Protein AF-A0A924FBV8-F1 (afdb_monomer_lite)

Sequence (293 aa):
SISVTDFFHNLIIILALAVLGVVLWQEVGGWETIRQRTPPGFFRFLPPATTRDWVAYLAAWFTIGLGSIPQQDIFQRVMAAKSEDTSVRASYLASGLYLTVAMLPLFIALSATILHPNLPGDRQLIIPTMVMQHGNLPLQILFFGAVSSAILSVSSGAILAPATVFGENIVKYFRPNIPDAVLLRTIRQAIVVITVICVGISVSRDTNIFDLVGESSAFSLVSLFVPLTAGIYWKRANLTGCLLSMGVGLVVWLFCLWAETDYSPMMWGLLASTVAMVAGSLLSQRPAVAGGN

Structure (mmCIF, N/CA/C/O backbone):
data_AF-A0A924FBV8-F1
#
_entry.id   AF-A0A924FBV8-F1
#
loop_
_atom_site.group_PDB
_atom_site.id
_atom_site.type_symbol
_atom_site.label_atom_id
_atom_site.label_alt_id
_atom_site.label_comp_id
_atom_site.label_asym_id
_atom_site.label_entity_id
_atom_site.label_seq_id
_atom_site.pdbx_PDB_ins_code
_atom_site.Cartn_x
_atom_site.Cartn_y
_atom_site.Cartn_z
_atom_site.occupancy
_atom_site.B_iso_or_equiv
_atom_site.auth_seq_id
_atom_site.auth_comp_id
_atom_site.auth_asym_id
_atom_site.auth_atom_id
_atom_site.pdbx_PDB_model_num
ATOM 1 N N . SER A 1 1 ? 15.945 3.377 17.947 1.00 62.09 1 SER A N 1
ATOM 2 C CA . SER A 1 1 ? 14.552 3.692 17.574 1.00 62.09 1 SER A CA 1
ATOM 3 C C . SER A 1 1 ? 14.333 3.206 16.154 1.00 62.09 1 SER A C 1
ATOM 5 O O . SER A 1 1 ? 15.116 3.608 15.301 1.00 62.09 1 SER A O 1
ATOM 7 N N . ILE A 1 2 ? 13.337 2.343 15.924 1.00 69.69 2 ILE A N 1
ATOM 8 C CA . ILE A 1 2 ? 13.040 1.745 14.605 1.00 69.69 2 ILE A CA 1
ATOM 9 C C . ILE A 1 2 ? 12.779 2.848 13.565 1.00 69.69 2 ILE A C 1
ATOM 11 O O . ILE A 1 2 ? 13.386 2.861 12.503 1.00 69.69 2 ILE A O 1
ATOM 15 N N . SER A 1 3 ? 12.012 3.878 13.923 1.00 75.12 3 SER A N 1
ATOM 16 C CA . SER A 1 3 ? 11.696 4.986 13.010 1.00 75.12 3 SER A CA 1
ATOM 17 C C . SER A 1 3 ? 12.919 5.802 12.568 1.00 75.12 3 SER A C 1
ATOM 19 O O . SER A 1 3 ? 12.939 6.336 11.464 1.00 75.12 3 SER A O 1
ATOM 21 N N . VAL A 1 4 ? 13.951 5.909 13.414 1.00 81.19 4 VAL A N 1
ATOM 22 C CA . VAL A 1 4 ? 15.189 6.628 13.059 1.00 81.19 4 VAL A CA 1
ATOM 23 C C . VAL A 1 4 ? 16.017 5.801 12.082 1.00 81.19 4 VAL A C 1
ATOM 25 O O . VAL A 1 4 ? 16.511 6.339 11.096 1.00 81.19 4 VAL A O 1
ATOM 28 N N . THR A 1 5 ? 16.149 4.495 12.326 1.00 80.75 5 THR A N 1
ATOM 29 C CA . THR A 1 5 ? 16.836 3.602 11.387 1.00 80.75 5 THR A CA 1
ATOM 30 C C . THR A 1 5 ? 16.122 3.571 10.038 1.00 80.75 5 THR A C 1
ATOM 32 O O . THR A 1 5 ? 16.782 3.664 9.008 1.00 80.75 5 THR A O 1
ATOM 35 N N . ASP A 1 6 ? 14.788 3.570 10.029 1.00 80.88 6 ASP A N 1
ATOM 36 C CA . ASP A 1 6 ? 13.983 3.604 8.800 1.00 80.88 6 ASP A CA 1
ATOM 37 C C . ASP A 1 6 ? 14.224 4.860 7.985 1.00 80.88 6 ASP A C 1
ATOM 39 O O . ASP A 1 6 ? 14.351 4.795 6.765 1.00 80.88 6 ASP A O 1
ATOM 43 N N . PHE A 1 7 ? 14.312 6.006 8.660 1.00 85.81 7 PHE A N 1
ATOM 44 C CA . PHE A 1 7 ? 14.595 7.275 8.010 1.00 85.81 7 PHE A CA 1
ATOM 45 C C . PHE A 1 7 ? 15.931 7.231 7.256 1.00 85.81 7 PHE A C 1
ATOM 47 O O . PHE A 1 7 ? 15.981 7.580 6.075 1.00 85.81 7 PHE A O 1
ATOM 54 N N . PHE A 1 8 ? 16.995 6.742 7.901 1.00 87.25 8 PHE A N 1
ATOM 55 C CA . PHE A 1 8 ? 18.304 6.620 7.257 1.00 87.25 8 PHE A CA 1
ATOM 56 C C . PHE A 1 8 ? 18.304 5.592 6.120 1.00 87.25 8 PHE A C 1
ATOM 58 O O . PHE A 1 8 ? 18.840 5.884 5.053 1.00 87.25 8 PHE A O 1
ATOM 65 N N . HIS A 1 9 ? 17.678 4.424 6.297 1.00 86.75 9 HIS A N 1
ATOM 66 C CA . HIS A 1 9 ? 17.605 3.418 5.231 1.00 86.75 9 HIS A CA 1
ATOM 67 C C . HIS A 1 9 ? 16.833 3.930 4.015 1.00 86.75 9 HIS A C 1
ATOM 69 O O . HIS A 1 9 ? 17.305 3.778 2.892 1.00 86.75 9 HIS A O 1
ATOM 75 N N . ASN A 1 10 ? 15.697 4.598 4.226 1.00 87.12 10 ASN A N 1
ATOM 76 C CA . ASN A 1 10 ? 14.933 5.194 3.134 1.00 87.12 10 ASN A CA 1
ATOM 77 C C . ASN A 1 10 ? 15.750 6.258 2.398 1.00 87.12 10 ASN A C 1
ATOM 79 O O . ASN A 1 10 ? 15.773 6.252 1.172 1.00 87.12 10 ASN A O 1
ATOM 83 N N . LEU A 1 11 ? 16.484 7.121 3.110 1.00 90.56 11 LEU A N 1
ATOM 84 C CA . LEU A 1 11 ? 17.359 8.110 2.474 1.00 90.56 11 LEU A CA 1
ATOM 85 C C . LEU A 1 11 ? 18.437 7.446 1.603 1.00 90.56 11 LEU A C 1
ATOM 87 O O . LEU A 1 11 ? 18.691 7.889 0.483 1.00 90.56 11 LEU A O 1
ATOM 91 N N . ILE A 1 12 ? 19.040 6.364 2.099 1.00 89.94 12 ILE A N 1
ATOM 92 C CA . ILE A 1 12 ? 20.046 5.590 1.367 1.00 89.94 12 ILE A CA 1
ATOM 93 C C . ILE A 1 12 ? 19.444 4.949 0.110 1.00 89.94 12 ILE A C 1
ATOM 95 O O . ILE A 1 12 ? 20.048 5.034 -0.958 1.00 89.94 12 ILE A O 1
ATOM 99 N N . ILE A 1 13 ? 18.255 4.345 0.208 1.00 90.38 13 ILE A N 1
ATOM 100 C CA . ILE A 1 13 ? 17.555 3.752 -0.942 1.00 90.38 13 ILE A CA 1
ATOM 101 C C . ILE A 1 13 ? 17.258 4.826 -1.989 1.00 90.38 13 ILE A C 1
ATOM 103 O O . ILE A 1 13 ? 17.521 4.615 -3.170 1.00 90.38 13 ILE A O 1
ATOM 107 N N . ILE A 1 14 ? 16.761 5.991 -1.565 1.00 92.19 14 ILE A N 1
ATOM 108 C CA . ILE A 1 14 ? 16.468 7.115 -2.461 1.00 92.19 14 ILE A CA 1
ATOM 109 C C . ILE A 1 14 ? 17.732 7.561 -3.194 1.00 92.19 14 ILE A C 1
ATOM 111 O O . ILE A 1 14 ? 17.704 7.718 -4.412 1.00 92.19 14 ILE A O 1
ATOM 115 N N . LEU A 1 15 ? 18.846 7.722 -2.474 1.00 92.00 15 LEU A N 1
ATOM 116 C CA . LEU A 1 15 ? 20.128 8.090 -3.069 1.00 92.00 15 LEU A CA 1
ATOM 117 C C . LEU A 1 15 ? 20.595 7.032 -4.078 1.00 92.00 15 LEU A C 1
ATOM 119 O O . LEU A 1 15 ? 20.985 7.378 -5.190 1.00 92.00 15 LEU A O 1
ATOM 123 N N . ALA A 1 16 ? 20.528 5.751 -3.714 1.00 90.81 16 ALA A N 1
ATOM 124 C CA . ALA A 1 16 ? 20.947 4.654 -4.580 1.00 90.81 16 ALA A CA 1
ATOM 125 C C . ALA A 1 16 ? 20.108 4.587 -5.868 1.00 90.81 16 ALA A C 1
ATOM 127 O O . ALA A 1 16 ? 20.662 4.461 -6.960 1.00 90.81 16 ALA A O 1
ATOM 128 N N . LEU A 1 17 ? 18.785 4.740 -5.754 1.00 92.81 17 LEU A N 1
ATOM 129 C CA . LEU A 1 17 ? 17.876 4.804 -6.899 1.00 92.81 17 LEU A CA 1
ATOM 130 C C . LEU A 1 17 ? 18.114 6.053 -7.752 1.00 92.81 17 LEU A C 1
ATOM 132 O O . LEU A 1 17 ? 18.054 5.968 -8.974 1.00 92.81 17 LEU A O 1
ATOM 136 N N . ALA A 1 18 ? 18.412 7.202 -7.143 1.00 93.75 18 ALA A N 1
ATOM 137 C CA . ALA A 1 18 ? 18.727 8.422 -7.880 1.00 93.75 18 ALA A CA 1
ATOM 138 C C . ALA A 1 18 ? 20.026 8.270 -8.685 1.00 93.75 18 ALA A C 1
ATOM 140 O O . ALA A 1 18 ? 20.050 8.597 -9.870 1.00 93.75 18 ALA A O 1
ATOM 141 N N . VAL A 1 19 ? 21.080 7.717 -8.075 1.00 92.44 19 VAL A N 1
ATOM 142 C CA . VAL A 1 19 ? 22.349 7.424 -8.760 1.00 92.44 19 VAL A CA 1
ATOM 143 C C . VAL A 1 19 ? 22.123 6.451 -9.916 1.00 92.44 19 VAL A C 1
ATOM 145 O O . VAL A 1 19 ? 22.551 6.733 -11.033 1.00 92.44 19 VAL A O 1
ATOM 148 N N . LEU A 1 20 ? 21.400 5.350 -9.684 1.00 92.06 20 LEU A N 1
ATOM 149 C CA . LEU A 1 20 ? 21.075 4.394 -10.743 1.00 92.06 20 LEU A CA 1
ATOM 150 C C . LEU A 1 20 ? 20.245 5.037 -11.861 1.00 92.06 20 LEU A C 1
ATOM 152 O O . LEU A 1 20 ? 20.517 4.808 -13.034 1.00 92.06 20 LEU A O 1
ATOM 156 N N . GLY A 1 21 ? 19.263 5.871 -11.513 1.00 93.06 21 GLY A N 1
ATOM 157 C CA . GLY A 1 21 ? 18.466 6.618 -12.481 1.00 93.06 21 GLY A CA 1
ATOM 158 C C . GLY A 1 21 ? 19.331 7.515 -13.368 1.00 93.06 21 GLY A C 1
ATOM 159 O O . GLY A 1 21 ? 19.153 7.527 -14.582 1.00 93.06 21 GLY A O 1
ATOM 160 N N . VAL A 1 22 ? 20.322 8.209 -12.801 1.00 92.69 22 VAL A N 1
ATOM 161 C CA . VAL A 1 22 ? 21.264 9.025 -13.586 1.00 92.69 22 VAL A CA 1
ATOM 162 C C . VAL A 1 22 ? 22.113 8.162 -14.524 1.00 92.69 22 VAL A C 1
ATOM 164 O O . VAL A 1 22 ? 22.288 8.538 -15.682 1.00 92.69 22 VAL A O 1
ATOM 167 N N . VAL A 1 23 ? 22.602 7.007 -14.063 1.00 91.38 23 VAL A N 1
ATOM 168 C CA . VAL A 1 23 ? 23.376 6.068 -14.898 1.00 91.38 23 VAL A CA 1
ATOM 169 C C . VAL A 1 23 ? 22.535 5.573 -16.076 1.00 91.38 23 VAL A C 1
ATOM 171 O O . VAL A 1 23 ? 22.934 5.725 -17.229 1.00 91.38 23 VAL A O 1
ATOM 174 N N . LEU A 1 24 ? 21.328 5.067 -15.812 1.00 91.38 24 LEU A N 1
ATOM 175 C CA . LEU A 1 24 ? 20.448 4.550 -16.862 1.00 91.38 24 LEU A CA 1
ATOM 176 C C . LEU A 1 24 ? 19.977 5.646 -17.825 1.00 91.38 24 LEU A C 1
ATOM 178 O O . LEU A 1 24 ? 19.857 5.398 -19.022 1.00 91.38 24 LEU A O 1
ATOM 182 N N . TRP A 1 25 ? 19.758 6.871 -17.343 1.00 92.25 25 TRP A N 1
ATOM 183 C CA . TRP A 1 25 ? 19.439 8.011 -18.205 1.00 92.25 25 TRP A CA 1
ATOM 184 C C . TRP A 1 25 ? 20.534 8.278 -19.246 1.00 92.25 25 TRP A C 1
ATOM 186 O O . TRP A 1 25 ? 20.227 8.546 -20.412 1.00 92.25 25 TRP A O 1
ATOM 196 N N . GLN A 1 26 ? 21.802 8.193 -18.833 1.00 90.88 26 GLN A N 1
ATOM 197 C CA . GLN A 1 26 ? 22.944 8.371 -19.730 1.00 90.88 26 GLN A CA 1
ATOM 198 C C . GLN A 1 26 ? 23.039 7.231 -20.749 1.00 90.88 26 GLN A C 1
ATOM 200 O O . GLN A 1 26 ? 23.268 7.497 -21.926 1.00 90.88 26 GLN A O 1
ATOM 205 N N . GLU A 1 27 ? 22.798 5.988 -20.332 1.00 89.31 27 GLU A N 1
ATOM 206 C CA . GLU A 1 27 ? 22.853 4.824 -21.225 1.00 89.31 27 GLU A CA 1
ATOM 207 C C . GLU A 1 27 ? 21.717 4.774 -22.252 1.00 89.31 27 GLU A C 1
ATOM 209 O O . GLU A 1 27 ? 21.941 4.412 -23.406 1.00 89.31 27 GLU A O 1
ATOM 214 N N . VAL A 1 28 ? 20.501 5.176 -21.870 1.00 91.19 28 VAL A N 1
ATOM 215 C CA . VAL A 1 28 ? 19.368 5.275 -22.806 1.00 91.19 28 VAL A CA 1
ATOM 216 C C . VAL A 1 28 ? 19.608 6.367 -23.860 1.00 91.19 28 VAL A C 1
ATOM 218 O O . VAL A 1 28 ? 19.039 6.318 -24.952 1.00 91.19 28 VAL A O 1
ATOM 221 N N . GLY A 1 29 ? 20.461 7.352 -23.568 1.00 88.69 29 GLY A N 1
ATOM 222 C CA . GLY A 1 29 ? 20.734 8.476 -24.465 1.00 88.69 29 GLY A CA 1
ATOM 223 C C . GLY A 1 29 ? 19.699 9.603 -24.369 1.00 88.69 29 GLY A C 1
ATOM 224 O O . GLY A 1 29 ? 19.536 10.374 -25.312 1.00 88.69 29 GLY A O 1
ATOM 225 N N . GLY A 1 30 ? 19.005 9.715 -23.230 1.00 89.00 30 GLY A N 1
ATOM 226 C CA . GLY A 1 30 ? 18.090 10.817 -22.922 1.00 89.00 30 GLY A CA 1
ATOM 227 C C . GLY A 1 30 ? 16.661 10.686 -23.469 1.00 89.00 30 GLY A C 1
ATOM 228 O O . GLY A 1 30 ? 16.221 9.635 -23.935 1.00 89.00 30 GLY A O 1
ATOM 229 N N . TRP A 1 31 ? 15.906 11.788 -23.370 1.00 88.75 31 TRP A N 1
ATOM 230 C CA . TRP A 1 31 ? 14.452 11.813 -23.600 1.00 88.75 31 TRP A CA 1
ATOM 231 C C . TRP A 1 31 ? 14.026 11.416 -25.014 1.00 88.75 31 TRP A C 1
ATOM 233 O O . TRP A 1 31 ? 13.003 10.757 -25.184 1.00 88.75 31 TRP A O 1
ATOM 243 N N . GLU A 1 32 ? 14.791 11.814 -26.029 1.00 88.88 32 GLU A N 1
ATOM 244 C CA . GLU A 1 32 ? 14.394 11.590 -27.420 1.00 88.88 32 GLU A CA 1
ATOM 245 C C . GLU A 1 32 ? 14.362 10.093 -27.752 1.00 88.88 32 GLU A C 1
ATOM 247 O O . GLU A 1 32 ? 13.380 9.600 -28.308 1.00 88.88 32 GLU A O 1
ATOM 252 N N . THR A 1 33 ? 15.364 9.337 -27.295 1.00 88.94 33 THR A N 1
ATOM 253 C CA . THR A 1 33 ? 15.377 7.875 -27.425 1.00 88.94 33 THR A CA 1
ATOM 254 C C . THR A 1 33 ? 14.207 7.237 -26.684 1.00 88.94 33 THR A C 1
ATOM 256 O O . THR A 1 33 ? 13.561 6.339 -27.226 1.00 88.94 33 THR A O 1
ATOM 259 N N . ILE A 1 34 ? 13.893 7.715 -25.472 1.00 90.00 34 ILE A N 1
ATOM 260 C CA . ILE A 1 34 ? 12.743 7.223 -24.698 1.00 90.00 34 ILE A CA 1
ATOM 261 C C . ILE A 1 34 ? 11.460 7.426 -25.497 1.00 90.00 34 ILE A C 1
ATOM 263 O O . ILE A 1 34 ? 10.695 6.482 -25.682 1.00 90.00 34 ILE A O 1
ATOM 267 N N . ARG A 1 35 ? 11.236 8.632 -26.019 1.00 89.00 35 ARG A N 1
ATOM 268 C CA . ARG A 1 35 ? 10.032 8.959 -26.783 1.00 89.00 35 ARG A CA 1
ATOM 269 C C . ARG A 1 35 ? 9.886 8.094 -28.035 1.00 89.00 35 ARG A C 1
ATOM 271 O O . ARG A 1 35 ? 8.774 7.672 -28.333 1.00 89.00 35 ARG A O 1
ATOM 278 N N . GLN A 1 36 ? 10.979 7.828 -28.749 1.00 88.75 36 GLN A N 1
ATOM 279 C CA . GLN A 1 36 ? 10.963 7.040 -29.986 1.00 88.75 36 GLN A CA 1
ATOM 280 C C . GLN A 1 36 ? 10.797 5.535 -29.744 1.00 88.75 36 GLN A C 1
ATOM 282 O O . GLN A 1 36 ? 10.158 4.853 -30.542 1.00 88.75 36 GLN A O 1
ATOM 287 N N . ARG A 1 37 ? 11.370 5.005 -28.656 1.00 88.31 37 ARG A N 1
ATOM 288 C CA . ARG A 1 37 ? 11.324 3.567 -28.331 1.00 88.31 37 ARG A CA 1
ATOM 289 C C . ARG A 1 37 ? 10.104 3.148 -27.521 1.00 88.31 37 ARG A C 1
ATOM 291 O O . ARG A 1 37 ? 9.897 1.960 -27.290 1.00 88.31 37 ARG A O 1
ATOM 298 N N . THR A 1 38 ? 9.295 4.108 -27.103 1.00 89.56 38 THR A N 1
ATOM 299 C CA . THR A 1 38 ? 8.084 3.864 -26.333 1.00 89.56 38 THR A CA 1
ATOM 300 C C . THR A 1 38 ? 6.863 3.853 -27.266 1.00 89.56 38 THR A C 1
ATOM 302 O O . THR A 1 38 ? 6.763 4.717 -28.139 1.00 89.56 38 THR A O 1
ATOM 305 N N . PRO A 1 39 ? 5.910 2.910 -27.114 1.00 87.06 39 PRO A N 1
ATOM 306 C CA . PRO A 1 39 ? 4.751 2.829 -27.997 1.00 87.06 39 PRO A CA 1
ATOM 307 C C . PRO A 1 39 ? 3.861 4.085 -27.929 1.00 87.06 39 PRO A C 1
ATOM 309 O O . PRO A 1 39 ? 3.795 4.763 -26.894 1.00 87.06 39 PRO A O 1
ATOM 312 N N . PRO A 1 40 ? 3.126 4.396 -29.015 1.00 85.75 40 PRO A N 1
ATOM 313 C CA . PRO A 1 40 ? 2.222 5.538 -29.044 1.00 85.75 40 PRO A CA 1
ATOM 314 C C . PRO A 1 40 ? 1.173 5.436 -27.931 1.00 85.75 40 PRO A C 1
ATOM 316 O O . PRO A 1 40 ? 0.569 4.390 -27.707 1.00 85.75 40 PRO A O 1
ATOM 319 N N . GLY A 1 41 ? 0.959 6.546 -27.221 1.00 84.50 41 GLY A N 1
ATOM 320 C CA . GLY A 1 41 ? 0.006 6.616 -26.112 1.00 84.50 41 GLY A CA 1
ATOM 321 C C . GLY A 1 41 ? 0.506 6.054 -24.778 1.00 84.50 41 GLY A C 1
ATOM 322 O O . GLY A 1 41 ? -0.272 6.030 -23.833 1.00 84.50 41 GLY A O 1
ATOM 323 N N . PHE A 1 42 ? 1.774 5.648 -24.648 1.00 87.94 42 PHE A N 1
ATOM 324 C CA . PHE A 1 42 ? 2.324 5.155 -23.376 1.00 87.94 42 PHE A CA 1
ATOM 325 C C . PHE A 1 42 ? 2.241 6.174 -22.233 1.00 87.94 42 PHE A C 1
ATOM 327 O O . PHE A 1 42 ? 1.824 5.834 -21.133 1.00 87.94 42 PHE A O 1
ATOM 334 N N . PHE A 1 43 ? 2.569 7.440 -22.506 1.00 88.12 43 PHE A N 1
ATOM 335 C CA . PHE A 1 43 ? 2.514 8.525 -21.517 1.00 88.12 43 PHE A CA 1
ATOM 336 C C . PHE A 1 43 ? 1.097 9.077 -21.292 1.00 88.12 43 PHE A C 1
ATOM 338 O O . PHE A 1 43 ? 0.936 10.180 -20.769 1.00 88.12 43 PHE A O 1
ATOM 345 N N . ARG A 1 44 ? 0.049 8.350 -21.703 1.00 89.31 44 ARG A N 1
ATOM 346 C CA . ARG A 1 44 ? -1.327 8.748 -21.395 1.00 89.31 44 ARG A CA 1
ATOM 347 C C . ARG A 1 44 ? -1.543 8.647 -19.887 1.00 89.31 44 ARG A C 1
ATOM 349 O O . ARG A 1 44 ? -1.417 7.579 -19.297 1.00 89.31 44 ARG A O 1
ATOM 356 N N . PHE A 1 45 ? -1.875 9.771 -19.269 1.00 87.69 45 PHE A N 1
ATOM 357 C CA . PHE A 1 45 ? -2.254 9.788 -17.860 1.00 87.69 45 PHE A CA 1
ATOM 358 C C . PHE A 1 45 ? -3.695 9.304 -17.662 1.00 87.69 45 PHE A C 1
ATOM 360 O O . PHE A 1 45 ? -4.002 8.611 -16.698 1.00 87.69 45 PHE A O 1
ATOM 367 N N . LEU A 1 46 ? -4.578 9.661 -18.597 1.00 91.50 46 LEU A N 1
ATOM 368 C CA . LEU A 1 46 ? -5.992 9.317 -18.540 1.00 91.50 46 LEU A CA 1
ATOM 369 C C . LEU A 1 46 ? -6.291 8.048 -19.348 1.00 91.50 46 LEU A C 1
ATOM 371 O O . LEU A 1 46 ? -5.667 7.822 -20.395 1.00 91.50 46 LEU A O 1
ATOM 375 N N . PRO A 1 47 ? -7.256 7.231 -18.889 1.00 90.94 47 PRO A N 1
ATOM 376 C CA . PRO A 1 47 ? -7.710 6.074 -19.640 1.00 90.94 47 PRO A CA 1
ATOM 377 C C . PRO A 1 47 ? -8.439 6.494 -20.931 1.00 90.94 47 PRO A C 1
ATOM 379 O O . PRO A 1 47 ? -8.871 7.645 -21.064 1.00 90.94 47 PRO A O 1
ATOM 382 N N . PRO A 1 48 ? -8.620 5.564 -21.887 1.00 89.38 48 PRO A N 1
ATOM 383 C CA . PRO A 1 48 ? -9.529 5.764 -23.011 1.00 89.38 48 PRO A CA 1
ATOM 384 C C . PRO A 1 48 ? -10.937 6.166 -22.549 1.00 89.38 48 PRO A C 1
ATOM 386 O O . PRO A 1 48 ? -11.357 5.852 -21.435 1.00 89.38 48 PRO A O 1
ATOM 389 N N . ALA A 1 49 ? -11.691 6.841 -23.420 1.00 87.94 49 ALA A N 1
ATOM 390 C CA . ALA A 1 49 ? -13.039 7.339 -23.135 1.00 87.94 49 ALA A CA 1
ATOM 391 C C . ALA A 1 49 ? -14.117 6.230 -23.123 1.00 87.94 49 ALA A C 1
ATOM 393 O O . ALA A 1 49 ? -15.203 6.398 -23.671 1.00 87.94 49 ALA A O 1
ATOM 394 N N . THR A 1 50 ? -13.819 5.094 -22.494 1.00 91.69 50 THR A N 1
ATOM 395 C CA . THR A 1 50 ? -14.753 3.990 -22.269 1.00 91.69 50 THR A CA 1
ATOM 396 C C . THR A 1 50 ? -15.195 4.000 -20.812 1.00 91.69 50 THR A C 1
ATOM 398 O O . THR A 1 50 ? -14.369 4.146 -19.910 1.00 91.69 50 THR A O 1
ATOM 401 N N . THR A 1 51 ? -16.481 3.759 -20.545 1.00 89.62 51 THR A N 1
ATOM 402 C CA . THR A 1 51 ? -16.997 3.656 -19.168 1.00 89.62 51 THR A CA 1
ATOM 403 C C . THR A 1 51 ? -16.231 2.619 -18.348 1.00 89.62 51 THR A C 1
ATOM 405 O O . THR A 1 51 ? -15.892 2.876 -17.198 1.00 89.62 51 THR A O 1
ATOM 408 N N . ARG A 1 52 ? -15.911 1.462 -18.942 1.00 89.44 52 ARG A N 1
ATOM 409 C CA . ARG A 1 52 ? -15.175 0.383 -18.270 1.00 89.44 52 ARG A CA 1
ATOM 410 C C . ARG A 1 52 ? -13.785 0.827 -17.809 1.00 89.44 52 ARG A C 1
ATOM 412 O O . ARG A 1 52 ? -13.433 0.596 -16.655 1.00 89.44 52 ARG A O 1
ATOM 419 N N . ASP A 1 53 ? -13.039 1.504 -18.678 1.00 90.62 53 ASP A N 1
ATOM 420 C CA . ASP A 1 53 ? -11.673 1.947 -18.383 1.00 90.62 53 ASP A CA 1
ATOM 421 C C . ASP A 1 53 ? -11.659 3.033 -17.302 1.00 90.62 53 ASP A C 1
ATOM 423 O O . ASP A 1 53 ? -10.834 2.995 -16.392 1.00 90.62 53 ASP A O 1
ATOM 427 N N . TRP A 1 54 ? -12.619 3.961 -17.343 1.00 93.62 54 TRP A N 1
ATOM 428 C CA . TRP A 1 54 ? -12.781 4.977 -16.301 1.00 93.62 54 TRP A CA 1
ATOM 429 C C . TRP A 1 54 ? -13.175 4.382 -14.950 1.00 93.62 54 TRP A C 1
ATOM 431 O O . TRP A 1 54 ? -12.627 4.787 -13.926 1.00 93.62 54 TRP A O 1
ATOM 441 N N . VAL A 1 55 ? -14.083 3.402 -14.932 1.00 92.69 55 VAL A N 1
ATOM 442 C CA . VAL A 1 55 ? -14.456 2.695 -13.698 1.00 92.69 55 VAL A CA 1
ATOM 443 C C . VAL A 1 55 ? -13.256 1.942 -13.126 1.00 92.69 55 VAL A C 1
ATOM 445 O O . VAL A 1 55 ? -13.018 2.019 -11.925 1.00 92.69 55 VAL A O 1
ATOM 448 N N . ALA A 1 56 ? -12.465 1.260 -13.958 1.00 90.94 56 ALA A N 1
ATOM 449 C CA . ALA A 1 56 ? -11.249 0.578 -13.515 1.00 90.94 56 ALA A CA 1
ATOM 450 C C . ALA A 1 56 ? -10.193 1.563 -12.980 1.00 90.94 56 ALA A C 1
ATOM 452 O O . ALA A 1 56 ? -9.595 1.322 -11.931 1.00 90.94 56 ALA A O 1
ATOM 453 N N . TYR A 1 57 ? -10.010 2.697 -13.659 1.00 92.62 57 TYR A N 1
ATOM 454 C CA . TYR A 1 57 ? -9.086 3.750 -13.247 1.00 92.62 57 TYR A CA 1
ATOM 455 C C . TYR A 1 57 ? -9.471 4.354 -11.889 1.00 92.62 57 TYR A C 1
ATOM 457 O O . TYR A 1 57 ? -8.638 4.431 -10.987 1.00 92.62 57 TYR A O 1
ATOM 465 N N . LEU A 1 58 ? -10.743 4.724 -11.705 1.00 93.94 58 LEU A N 1
ATOM 466 C CA . LEU A 1 58 ? -11.246 5.228 -10.423 1.00 93.94 58 LEU A CA 1
ATOM 467 C C . LEU A 1 58 ? -11.185 4.165 -9.326 1.00 93.94 58 LEU A C 1
ATOM 469 O O . LEU A 1 58 ? -10.830 4.486 -8.193 1.00 93.94 58 LEU A O 1
ATOM 473 N N . ALA A 1 59 ? -11.469 2.904 -9.661 1.00 92.81 59 ALA A N 1
ATOM 474 C CA . ALA A 1 59 ? -11.342 1.806 -8.716 1.00 92.81 59 ALA A CA 1
ATOM 475 C C . ALA A 1 59 ? -9.914 1.700 -8.178 1.00 92.81 59 ALA A C 1
ATOM 477 O O . ALA A 1 59 ? -9.745 1.619 -6.970 1.00 92.81 59 ALA A O 1
ATOM 478 N N . ALA A 1 60 ? -8.893 1.776 -9.036 1.00 91.31 60 ALA A N 1
ATOM 479 C CA . ALA A 1 60 ? -7.499 1.734 -8.596 1.00 91.31 60 ALA A CA 1
ATOM 480 C C . ALA A 1 60 ? -7.159 2.883 -7.625 1.00 91.31 60 ALA A C 1
ATOM 482 O O . ALA A 1 60 ? -6.567 2.648 -6.569 1.00 91.31 60 ALA A O 1
ATOM 483 N N . TRP A 1 61 ? -7.596 4.110 -7.937 1.00 91.69 61 TRP A N 1
ATOM 484 C CA . TRP A 1 61 ? -7.403 5.272 -7.063 1.00 91.69 61 TRP A CA 1
ATOM 485 C C . TRP A 1 61 ? -8.114 5.131 -5.718 1.00 91.69 61 TRP A C 1
ATOM 487 O O . TRP A 1 61 ? -7.527 5.437 -4.682 1.00 91.69 61 TRP A O 1
ATOM 497 N N . PHE A 1 62 ? -9.362 4.664 -5.708 1.00 94.88 62 PHE A N 1
ATOM 498 C CA . PHE A 1 62 ? -10.114 4.473 -4.468 1.00 94.88 62 PHE A CA 1
ATOM 499 C C . PHE A 1 62 ? -9.562 3.321 -3.638 1.00 94.88 62 PHE A C 1
ATOM 501 O O . PHE A 1 62 ? -9.453 3.455 -2.423 1.00 94.88 62 PHE A O 1
ATOM 508 N N . THR A 1 63 ? -9.158 2.223 -4.270 1.00 93.00 63 THR A N 1
ATOM 509 C CA . THR A 1 63 ? -8.588 1.069 -3.575 1.00 93.00 63 THR A CA 1
ATOM 510 C C . THR A 1 63 ? -7.327 1.451 -2.829 1.00 93.00 63 THR A C 1
ATOM 512 O O . THR A 1 63 ? -7.276 1.268 -1.619 1.00 93.00 63 THR A O 1
ATOM 515 N N . ILE A 1 64 ? -6.343 2.046 -3.501 1.00 89.56 64 ILE A N 1
ATOM 516 C CA . ILE A 1 64 ? -5.085 2.410 -2.841 1.00 89.56 64 ILE A CA 1
ATOM 517 C C . ILE A 1 64 ? -5.262 3.654 -1.959 1.00 89.56 64 ILE A C 1
ATOM 519 O O . ILE A 1 64 ? -4.810 3.684 -0.816 1.00 89.56 64 ILE A O 1
ATOM 523 N N . GLY A 1 65 ? -5.954 4.679 -2.459 1.00 91.38 65 GLY A N 1
ATOM 524 C CA . GLY A 1 65 ? -6.136 5.946 -1.755 1.00 91.38 65 GLY A CA 1
ATOM 525 C C . GLY A 1 65 ? -7.052 5.823 -0.541 1.00 91.38 65 GLY A C 1
ATOM 526 O O . GLY A 1 65 ? -6.614 6.024 0.585 1.00 91.38 65 GLY A O 1
ATOM 527 N N . LEU A 1 66 ? -8.322 5.473 -0.748 1.00 94.00 66 LEU A N 1
ATOM 528 C CA . LEU A 1 66 ? -9.308 5.407 0.337 1.00 94.00 66 LEU A CA 1
ATOM 529 C C . LEU A 1 66 ? -9.156 4.137 1.179 1.00 94.00 66 LEU A C 1
ATOM 531 O O . LEU A 1 66 ? -9.326 4.191 2.395 1.00 94.00 66 LEU A O 1
ATOM 535 N N . GLY A 1 67 ? -8.790 3.011 0.561 1.00 92.25 67 GLY A N 1
ATOM 536 C CA . GLY A 1 67 ? -8.554 1.754 1.274 1.00 92.25 67 GLY A CA 1
ATOM 537 C C . GLY A 1 67 ? -7.362 1.804 2.230 1.00 92.25 67 GLY A C 1
ATOM 538 O O . GLY A 1 67 ? -7.314 1.007 3.167 1.00 92.25 67 GLY A O 1
ATOM 539 N N . SER A 1 68 ? -6.437 2.756 2.067 1.00 89.94 68 SER A N 1
ATOM 540 C CA . SER A 1 68 ? -5.338 2.937 3.021 1.00 89.94 68 SER A CA 1
ATOM 541 C C . SER A 1 68 ? -5.748 3.654 4.310 1.00 89.94 68 SER A C 1
ATOM 543 O O . SER A 1 68 ? -5.171 3.399 5.360 1.00 89.94 68 SER A O 1
ATOM 545 N N . ILE A 1 69 ? -6.798 4.483 4.284 1.00 91.56 69 ILE A N 1
ATOM 546 C CA . ILE A 1 69 ? -7.212 5.297 5.441 1.00 91.56 69 ILE A CA 1
ATOM 547 C C . ILE A 1 69 ? -7.515 4.445 6.689 1.00 91.56 69 ILE A C 1
ATOM 549 O O . ILE A 1 69 ? -7.052 4.815 7.766 1.00 91.56 69 ILE A O 1
ATOM 553 N N . PRO A 1 70 ? -8.242 3.311 6.601 1.00 92.12 70 PRO A N 1
ATOM 554 C CA . PRO A 1 70 ? -8.527 2.472 7.763 1.00 92.12 70 PRO A CA 1
ATOM 555 C C . PRO A 1 70 ? -7.340 1.625 8.252 1.00 92.12 70 PRO A C 1
ATOM 557 O O . PRO A 1 70 ? -7.486 0.910 9.243 1.00 92.12 70 PRO A O 1
ATOM 560 N N . GLN A 1 71 ? -6.198 1.629 7.557 1.00 89.69 71 GLN A N 1
ATOM 561 C CA . GLN A 1 71 ? -5.106 0.704 7.853 1.00 89.69 71 GLN A CA 1
ATOM 562 C C . GLN A 1 71 ? -4.428 1.022 9.193 1.00 89.69 71 GLN A C 1
ATOM 564 O O . GLN A 1 71 ? -4.041 2.154 9.493 1.00 89.69 71 GLN A O 1
ATOM 569 N N . GLN A 1 72 ? -4.265 -0.020 10.008 1.00 87.62 72 GLN A N 1
ATOM 570 C CA . GLN A 1 72 ? -3.815 0.099 11.394 1.00 87.62 72 GLN A CA 1
ATOM 571 C C . GLN A 1 72 ? -2.375 0.616 11.529 1.00 87.62 72 GLN A C 1
ATOM 573 O O . GLN A 1 72 ? -2.064 1.341 12.471 1.00 87.62 72 GLN A O 1
ATOM 578 N N . ASP A 1 73 ? -1.483 0.259 10.610 1.00 84.75 73 ASP A N 1
ATOM 579 C CA . ASP A 1 73 ? -0.086 0.697 10.608 1.00 84.75 73 ASP A CA 1
ATOM 580 C C . ASP A 1 73 ? 0.048 2.210 10.354 1.00 84.75 73 ASP A C 1
ATOM 582 O O . ASP A 1 73 ? 0.897 2.866 10.965 1.00 84.75 73 ASP A O 1
ATOM 586 N N . ILE A 1 74 ? -0.832 2.791 9.532 1.00 86.19 74 ILE A N 1
ATOM 587 C CA . ILE A 1 74 ? -0.912 4.244 9.336 1.00 86.19 74 ILE A CA 1
ATOM 588 C C . ILE A 1 74 ? -1.402 4.922 10.617 1.00 86.19 74 ILE A C 1
ATOM 590 O O . ILE A 1 74 ? -0.760 5.865 11.089 1.00 86.19 74 ILE A O 1
ATOM 594 N N . PHE A 1 75 ? -2.473 4.410 11.236 1.00 86.25 75 PHE A N 1
ATOM 595 C CA . PHE A 1 75 ? -2.969 4.938 12.512 1.00 86.25 75 PHE A CA 1
ATOM 596 C C . PHE A 1 75 ? -1.907 4.914 13.607 1.00 86.25 75 PHE A C 1
ATOM 598 O O . PHE A 1 75 ? -1.727 5.906 14.311 1.00 86.25 75 PHE A O 1
ATOM 605 N N . GLN A 1 76 ? -1.158 3.817 13.728 1.00 86.12 76 GLN A N 1
ATOM 606 C CA . GLN A 1 76 ? -0.079 3.707 14.709 1.00 86.12 76 GLN A CA 1
ATOM 607 C C . GLN A 1 76 ? 0.995 4.782 14.510 1.00 86.12 76 GLN A C 1
ATOM 609 O O . GLN A 1 76 ? 1.471 5.359 15.487 1.00 86.12 76 GLN A O 1
ATOM 614 N N . ARG A 1 77 ? 1.355 5.093 13.260 1.00 84.69 77 ARG A N 1
ATOM 615 C CA . ARG A 1 77 ? 2.352 6.129 12.945 1.00 84.69 77 ARG A CA 1
ATOM 616 C C . ARG A 1 77 ? 1.834 7.538 13.221 1.00 84.69 77 ARG A C 1
ATOM 618 O O . ARG A 1 77 ? 2.554 8.340 13.809 1.00 84.69 77 ARG A O 1
ATOM 625 N N . VAL A 1 78 ? 0.591 7.825 12.836 1.00 88.12 78 VAL A N 1
ATOM 626 C CA . VAL A 1 78 ? -0.064 9.125 13.059 1.00 88.12 78 VAL A CA 1
ATOM 627 C C . VAL A 1 78 ? -0.226 9.406 14.554 1.00 88.12 78 VAL A C 1
ATOM 629 O O . VAL A 1 78 ? 0.072 10.512 14.997 1.00 88.12 78 VAL A O 1
ATOM 632 N N . MET A 1 79 ? -0.633 8.403 15.337 1.00 88.62 79 MET A N 1
ATOM 633 C CA . MET A 1 79 ? -0.841 8.527 16.786 1.00 88.62 79 MET A CA 1
ATOM 634 C C . MET A 1 79 ? 0.465 8.554 17.591 1.00 88.62 79 MET A C 1
ATOM 636 O O . MET A 1 79 ? 0.478 9.044 18.717 1.00 88.62 79 MET A O 1
ATOM 640 N N . ALA A 1 80 ? 1.570 8.058 17.028 1.00 88.56 80 ALA A N 1
ATOM 641 C CA . ALA A 1 80 ? 2.896 8.156 17.638 1.00 88.56 80 ALA A CA 1
ATOM 642 C C . ALA A 1 80 ? 3.552 9.539 17.449 1.00 88.56 80 ALA A C 1
ATOM 644 O O . ALA A 1 80 ? 4.605 9.809 18.035 1.00 88.56 80 ALA A O 1
ATOM 645 N N . ALA A 1 81 ? 2.967 10.415 16.624 1.00 90.31 81 ALA A N 1
ATOM 646 C CA . ALA A 1 81 ? 3.469 11.766 16.427 1.00 90.31 81 ALA A CA 1
ATOM 647 C C . ALA A 1 81 ? 3.331 12.604 17.709 1.00 90.31 81 ALA A C 1
ATOM 649 O O . ALA A 1 81 ? 2.369 12.492 18.463 1.00 90.31 81 ALA A O 1
ATOM 650 N N . LYS A 1 82 ? 4.292 13.507 17.934 1.00 91.31 82 LYS A N 1
ATOM 651 C CA . LYS A 1 82 ? 4.328 14.364 19.131 1.00 91.31 82 LYS A CA 1
ATOM 652 C C . LYS A 1 82 ? 3.146 15.341 19.215 1.00 91.31 82 LYS A C 1
ATOM 654 O O . LYS A 1 82 ? 2.771 15.753 20.308 1.00 91.31 82 LYS A O 1
ATOM 659 N N . SER A 1 83 ? 2.616 15.765 18.071 1.00 95.19 83 SER A N 1
ATOM 660 C CA . SER A 1 83 ? 1.476 16.675 17.977 1.00 95.19 83 SER A CA 1
ATOM 661 C C . SER A 1 83 ? 0.719 16.470 16.670 1.00 95.19 83 SER A C 1
ATOM 663 O O . SER A 1 83 ? 1.285 15.980 15.687 1.00 95.19 83 SER A O 1
ATOM 665 N N . GLU A 1 84 ? -0.535 16.916 16.649 1.00 93.75 84 GLU A N 1
ATOM 666 C CA . GLU A 1 84 ? -1.384 16.939 15.455 1.00 93.75 84 GLU A CA 1
ATOM 667 C C . GLU A 1 84 ? -0.713 17.694 14.298 1.00 93.75 84 GLU A C 1
ATOM 669 O O . GLU A 1 84 ? -0.526 17.124 13.225 1.00 93.75 84 GLU A O 1
ATOM 674 N N . ASP A 1 85 ? -0.232 18.920 14.542 1.00 95.56 85 ASP A N 1
ATOM 675 C CA . ASP A 1 85 ? 0.482 19.729 13.541 1.00 95.56 85 ASP A CA 1
ATOM 676 C C . ASP A 1 85 ? 1.670 18.991 12.914 1.00 95.56 85 ASP A C 1
ATOM 678 O O . ASP A 1 85 ? 1.919 19.092 11.710 1.00 95.56 85 ASP A O 1
ATOM 682 N N . THR A 1 86 ? 2.421 18.243 13.729 1.00 94.38 86 THR A N 1
ATOM 683 C CA . THR A 1 86 ? 3.560 17.456 13.239 1.00 94.38 86 THR A CA 1
ATOM 684 C C . THR A 1 86 ? 3.076 16.335 12.326 1.00 94.38 86 THR A C 1
ATOM 686 O O . THR A 1 86 ? 3.662 16.116 11.268 1.00 94.38 86 THR A O 1
ATOM 689 N N . SER A 1 87 ? 1.990 15.662 12.706 1.00 93.38 87 SER A N 1
ATOM 690 C CA . SER A 1 87 ? 1.391 14.572 11.936 1.00 93.38 87 SER A CA 1
ATOM 691 C C . SER A 1 87 ? 0.847 15.048 10.582 1.00 93.38 87 SER A C 1
ATOM 693 O O . SER A 1 87 ? 1.122 14.444 9.542 1.00 93.38 87 SER A O 1
ATOM 695 N N . VAL A 1 88 ? 0.167 16.200 10.561 1.00 94.38 88 VAL A N 1
ATOM 696 C CA . VAL A 1 88 ? -0.361 16.816 9.334 1.00 94.38 88 VAL A CA 1
ATOM 697 C C . VAL A 1 88 ? 0.773 17.228 8.392 1.00 94.38 88 VAL A C 1
ATOM 699 O O . VAL A 1 88 ? 0.767 16.871 7.213 1.00 94.38 88 VAL A O 1
ATOM 702 N N . ARG A 1 89 ? 1.794 17.931 8.901 1.00 95.00 89 ARG A N 1
ATOM 703 C CA . ARG A 1 89 ? 2.954 18.342 8.089 1.00 95.00 89 ARG A CA 1
ATOM 704 C C . ARG A 1 89 ? 3.725 17.141 7.546 1.00 95.00 89 ARG A C 1
ATOM 706 O O . ARG A 1 89 ? 4.112 17.153 6.379 1.00 95.00 89 ARG A O 1
ATOM 713 N N . ALA A 1 90 ? 3.918 16.105 8.363 1.00 92.44 90 ALA A N 1
ATOM 714 C CA . ALA A 1 90 ? 4.556 14.865 7.934 1.00 92.44 90 ALA A C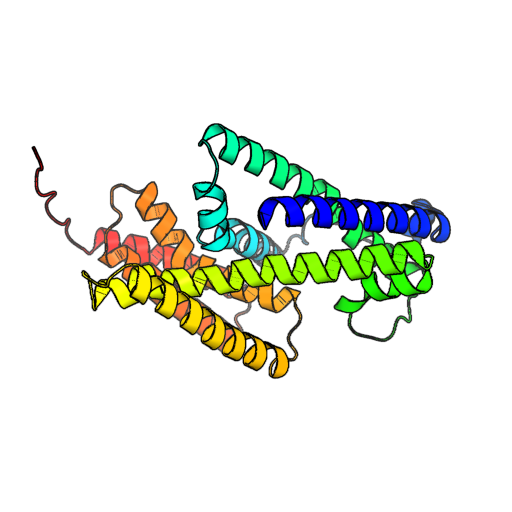A 1
ATOM 715 C C . ALA A 1 90 ? 3.757 14.170 6.822 1.00 92.44 90 ALA A C 1
ATOM 717 O O . ALA A 1 90 ? 4.358 13.676 5.873 1.00 92.44 90 ALA A O 1
ATOM 718 N N . SER A 1 91 ? 2.422 14.197 6.887 1.00 92.06 91 SER A N 1
ATOM 719 C CA . SER A 1 91 ? 1.547 13.620 5.857 1.00 92.06 91 SER A CA 1
ATOM 720 C C . SER A 1 91 ? 1.659 14.360 4.518 1.00 92.06 91 SER A C 1
ATOM 722 O O . SER A 1 91 ? 1.799 13.725 3.473 1.00 92.06 91 SER A O 1
ATOM 724 N N . TYR A 1 92 ? 1.685 15.699 4.529 1.00 93.88 92 TYR A N 1
ATOM 725 C CA . TYR A 1 92 ? 1.914 16.4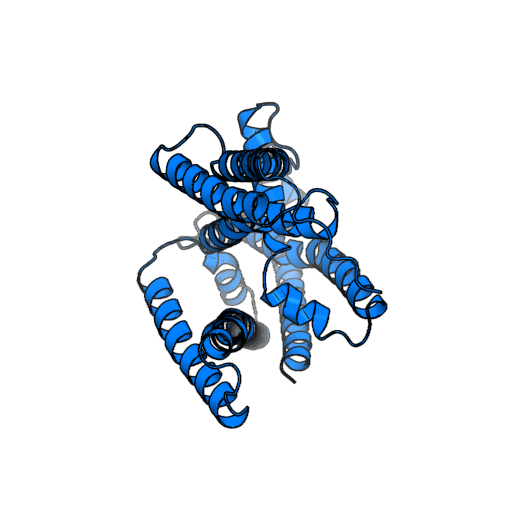83 3.308 1.00 93.88 92 TYR A CA 1
ATOM 726 C C . TYR A 1 92 ? 3.310 16.256 2.721 1.00 93.88 92 TYR A C 1
ATOM 728 O O . TYR A 1 92 ? 3.445 16.082 1.509 1.00 93.88 92 TYR A O 1
ATOM 736 N N . LEU A 1 93 ? 4.341 16.204 3.570 1.00 93.31 93 LEU A N 1
ATOM 737 C CA . LEU A 1 93 ? 5.700 15.887 3.133 1.00 93.31 93 LEU A CA 1
ATOM 738 C C . LEU A 1 93 ? 5.770 14.481 2.520 1.00 93.31 93 LEU A C 1
ATOM 740 O O . LEU A 1 93 ? 6.345 14.315 1.449 1.00 93.31 93 LEU A O 1
ATOM 744 N N . ALA A 1 94 ? 5.153 13.486 3.162 1.00 90.06 94 ALA A N 1
ATOM 745 C CA . ALA A 1 94 ? 5.102 12.115 2.666 1.00 90.06 94 ALA A CA 1
ATOM 746 C C . ALA A 1 94 ? 4.390 12.021 1.310 1.00 90.06 94 ALA A C 1
ATOM 748 O O . ALA A 1 94 ? 4.883 11.330 0.425 1.00 90.06 94 ALA A O 1
ATOM 749 N N . SER A 1 95 ? 3.294 12.761 1.110 1.00 91.00 95 SER A N 1
ATOM 750 C CA . SER A 1 95 ? 2.605 12.853 -0.185 1.00 91.00 95 SER A CA 1
ATOM 751 C C . SER A 1 95 ? 3.499 13.460 -1.277 1.00 91.00 95 SER A C 1
ATOM 753 O O . SER A 1 95 ? 3.622 12.904 -2.370 1.00 91.00 95 SER A O 1
ATOM 755 N N . GLY A 1 96 ? 4.215 14.548 -0.970 1.00 93.69 96 GLY A N 1
ATOM 756 C CA . GLY A 1 96 ? 5.179 15.145 -1.901 1.00 93.69 96 GLY A CA 1
ATOM 757 C C . GLY A 1 96 ? 6.337 14.202 -2.248 1.00 93.69 96 GLY A C 1
ATOM 758 O O . GLY A 1 96 ? 6.717 14.076 -3.415 1.00 93.69 96 GLY A O 1
ATOM 759 N N . LEU A 1 97 ? 6.869 13.486 -1.253 1.00 91.31 97 LEU A N 1
ATOM 760 C CA . LEU A 1 97 ? 7.886 12.457 -1.467 1.00 91.31 97 LEU A CA 1
ATOM 761 C C . LEU A 1 97 ? 7.338 11.287 -2.286 1.00 91.31 97 LEU A C 1
ATOM 763 O O . LEU A 1 97 ? 8.032 10.810 -3.174 1.00 91.31 97 LEU A O 1
ATOM 767 N N . TYR A 1 98 ? 6.094 10.865 -2.064 1.00 88.56 98 TYR A N 1
ATOM 768 C CA . TYR A 1 98 ? 5.455 9.811 -2.850 1.00 88.56 98 TYR A CA 1
ATOM 769 C C . TYR A 1 98 ? 5.396 10.188 -4.336 1.00 88.56 98 TYR A C 1
ATOM 771 O O . TYR A 1 98 ? 5.812 9.405 -5.181 1.00 88.56 98 TYR A O 1
ATOM 779 N N . LEU A 1 99 ? 4.975 11.412 -4.668 1.00 88.75 99 LEU A N 1
ATOM 780 C CA . LEU A 1 99 ? 4.893 11.870 -6.061 1.00 88.75 99 LEU A CA 1
ATOM 781 C C . LEU A 1 99 ? 6.255 12.051 -6.743 1.00 88.75 99 LEU A C 1
ATOM 783 O O . LEU A 1 99 ? 6.332 11.975 -7.965 1.00 88.75 99 LEU A O 1
ATOM 787 N N . THR A 1 100 ? 7.321 12.306 -5.984 1.00 90.62 100 THR A N 1
ATOM 788 C CA . THR A 1 100 ? 8.654 12.592 -6.539 1.00 90.62 100 THR A CA 1
ATOM 789 C C . THR A 1 100 ? 9.556 11.361 -6.522 1.00 90.62 100 THR A C 1
ATOM 791 O O . THR A 1 100 ? 10.041 10.926 -7.563 1.00 90.62 100 THR A O 1
ATOM 794 N N . VAL A 1 101 ? 9.745 10.748 -5.356 1.00 90.88 101 VAL A N 1
ATOM 795 C CA . VAL A 1 101 ? 10.623 9.590 -5.157 1.00 90.88 101 VAL A CA 1
ATOM 796 C C . VAL A 1 101 ? 10.081 8.345 -5.851 1.00 90.88 101 VAL A C 1
ATOM 798 O O . VAL A 1 101 ? 10.868 7.602 -6.436 1.00 90.88 101 VAL A O 1
ATOM 801 N N . ALA A 1 102 ? 8.761 8.111 -5.849 1.00 87.88 102 ALA A N 1
ATOM 802 C CA . ALA A 1 102 ? 8.199 6.921 -6.498 1.00 87.88 102 ALA A CA 1
ATOM 803 C C . ALA A 1 102 ? 8.364 6.941 -8.028 1.00 87.88 102 ALA A C 1
ATOM 805 O O . ALA A 1 102 ? 8.263 5.895 -8.668 1.00 87.88 102 ALA A O 1
ATOM 806 N N . MET A 1 103 ? 8.684 8.097 -8.623 1.00 91.56 103 MET A N 1
ATOM 807 C CA . MET A 1 103 ? 9.017 8.181 -10.047 1.00 91.56 103 MET A CA 1
ATOM 808 C C . MET A 1 103 ? 10.372 7.548 -10.370 1.00 91.56 103 MET A C 1
ATOM 810 O O . MET A 1 103 ? 10.559 7.100 -11.497 1.00 91.56 103 MET A O 1
ATOM 814 N N . LEU A 1 104 ? 11.302 7.457 -9.409 1.00 93.06 104 LEU A N 1
ATOM 815 C CA . LEU A 1 104 ? 12.626 6.868 -9.639 1.00 93.06 104 LEU A CA 1
ATOM 816 C C . LEU A 1 104 ? 12.533 5.372 -10.011 1.00 93.06 104 LEU A C 1
ATOM 818 O O . LEU A 1 104 ? 13.020 5.017 -11.085 1.00 93.06 104 LEU A O 1
ATOM 822 N N . PRO A 1 105 ? 11.868 4.495 -9.224 1.00 90.94 105 PRO A N 1
ATOM 823 C CA . PRO A 1 105 ? 11.606 3.108 -9.619 1.00 90.94 105 PRO A CA 1
ATOM 824 C C . PRO A 1 105 ? 10.925 2.960 -10.984 1.00 90.94 105 PRO A C 1
ATOM 826 O O . PRO A 1 105 ? 11.325 2.108 -11.775 1.00 90.94 105 PRO A O 1
ATOM 829 N N . LEU A 1 106 ? 9.916 3.791 -11.274 1.00 91.12 106 LEU A N 1
ATOM 830 C CA . LEU A 1 106 ? 9.179 3.741 -12.541 1.00 91.12 106 LEU A CA 1
ATOM 831 C C . LEU A 1 106 ? 10.072 4.113 -13.726 1.00 91.12 106 LEU A C 1
ATOM 833 O O . LEU A 1 106 ? 10.042 3.450 -14.762 1.00 91.12 106 LEU A O 1
ATOM 837 N N . PHE A 1 107 ? 10.901 5.142 -13.559 1.00 92.31 107 PHE A N 1
ATOM 838 C CA . PHE A 1 107 ? 11.873 5.559 -14.559 1.00 92.31 107 PHE A CA 1
ATOM 839 C C . PHE A 1 107 ? 12.950 4.490 -14.800 1.00 92.31 107 PHE A C 1
ATOM 841 O O . PHE A 1 107 ? 13.283 4.200 -15.951 1.00 92.31 107 PHE A O 1
ATOM 848 N N . ILE A 1 108 ? 13.464 3.867 -13.734 1.00 92.06 108 ILE A N 1
ATOM 849 C CA . ILE A 1 108 ? 14.420 2.754 -13.829 1.00 92.06 108 ILE A CA 1
ATOM 850 C C . ILE A 1 108 ? 13.790 1.582 -14.583 1.00 92.06 108 ILE A C 1
ATOM 852 O O . ILE A 1 108 ? 14.407 1.050 -15.503 1.00 92.06 108 ILE A O 1
ATOM 856 N N . ALA A 1 109 ? 12.552 1.211 -14.245 1.00 90.81 109 ALA A N 1
ATOM 857 C CA . ALA A 1 109 ? 11.842 0.130 -14.919 1.00 90.81 109 ALA A CA 1
ATOM 858 C C . ALA A 1 109 ? 11.616 0.428 -16.409 1.00 90.81 109 ALA A C 1
ATOM 860 O O . ALA A 1 109 ? 11.875 -0.430 -17.250 1.00 90.81 109 ALA A O 1
ATOM 861 N N . LEU A 1 110 ? 11.210 1.655 -16.754 1.00 90.88 110 LEU A N 1
ATOM 862 C CA . LEU A 1 110 ? 11.078 2.086 -18.147 1.00 90.88 110 LEU A CA 1
ATOM 863 C C . LEU A 1 110 ? 12.417 1.982 -18.891 1.00 90.88 110 LEU A C 1
ATOM 865 O O . LEU A 1 110 ? 12.488 1.370 -19.956 1.00 90.88 110 LEU A O 1
ATOM 869 N N . SER A 1 111 ? 13.487 2.519 -18.307 1.00 91.19 111 SER A N 1
ATOM 870 C CA . SER A 1 111 ? 14.830 2.473 -18.897 1.00 91.19 111 SER A CA 1
ATOM 871 C C . SER A 1 111 ? 15.298 1.033 -19.122 1.00 91.19 111 SER A C 1
ATOM 873 O O . SER A 1 111 ? 15.789 0.706 -20.201 1.00 91.19 111 SER A O 1
ATOM 875 N N . ALA A 1 112 ? 15.054 0.147 -18.153 1.00 89.75 112 ALA A N 1
ATOM 876 C CA . ALA A 1 112 ? 15.371 -1.273 -18.251 1.00 89.75 112 ALA A CA 1
ATOM 877 C C . ALA A 1 112 ? 14.661 -1.950 -19.432 1.00 89.75 112 ALA A C 1
ATOM 879 O O . ALA A 1 112 ? 15.296 -2.680 -20.188 1.00 89.75 112 ALA A O 1
ATOM 880 N N . THR A 1 113 ? 13.366 -1.673 -19.638 1.00 87.38 113 THR A N 1
ATOM 881 C CA . THR A 1 113 ? 12.609 -2.252 -20.767 1.00 87.38 113 THR A CA 1
ATOM 882 C C . THR A 1 113 ? 13.100 -1.776 -22.136 1.00 87.38 113 THR A C 1
ATOM 884 O O . THR A 1 113 ? 12.962 -2.499 -23.120 1.00 87.38 113 THR A O 1
ATOM 887 N N . ILE A 1 114 ? 13.699 -0.582 -22.205 1.00 88.62 114 ILE A N 1
ATOM 888 C CA . ILE A 1 114 ? 14.249 -0.009 -23.440 1.00 88.62 114 ILE A CA 1
ATOM 889 C C . ILE A 1 114 ? 15.645 -0.565 -23.747 1.00 88.62 114 ILE A C 1
ATOM 891 O O . ILE A 1 114 ? 15.948 -0.853 -24.909 1.00 88.62 114 ILE A O 1
ATOM 895 N N . LEU A 1 115 ? 16.498 -0.675 -22.723 1.00 86.62 115 LEU A N 1
ATOM 896 C CA . LEU A 1 115 ? 17.875 -1.162 -22.851 1.00 86.62 115 LEU A CA 1
ATOM 897 C C . LEU A 1 115 ? 17.925 -2.678 -23.046 1.00 86.62 115 LEU A C 1
ATOM 899 O O . LEU A 1 115 ? 18.698 -3.172 -23.863 1.00 86.62 115 LEU A O 1
ATOM 903 N N . HIS A 1 116 ? 17.056 -3.406 -22.344 1.00 84.88 116 HIS A N 1
ATOM 904 C CA . HIS A 1 116 ? 17.050 -4.864 -22.313 1.00 84.88 116 HIS A CA 1
ATOM 905 C C . HIS A 1 116 ? 15.649 -5.422 -22.632 1.00 84.88 116 HIS A C 1
ATOM 907 O O . HIS A 1 116 ? 14.984 -5.990 -21.763 1.00 84.88 116 HIS A O 1
ATOM 913 N N . PRO A 1 117 ? 15.178 -5.306 -23.888 1.00 76.31 117 PRO A N 1
ATOM 914 C CA . PRO A 1 117 ? 13.821 -5.706 -24.285 1.00 76.31 117 PRO A CA 1
ATOM 915 C C . PRO A 1 117 ? 13.544 -7.210 -24.138 1.00 76.31 117 PRO A C 1
ATOM 917 O O . PRO A 1 117 ? 12.391 -7.619 -24.048 1.00 76.31 117 PRO A O 1
ATOM 920 N N . ASN A 1 118 ? 14.598 -8.028 -24.079 1.00 76.12 118 ASN A N 1
ATOM 921 C CA . ASN A 1 118 ? 14.513 -9.474 -23.894 1.00 76.12 118 ASN A CA 1
ATOM 922 C C . ASN A 1 118 ? 14.784 -9.912 -22.449 1.00 76.12 118 ASN A C 1
ATOM 924 O O . ASN A 1 118 ? 15.113 -11.078 -22.266 1.00 76.12 118 ASN A O 1
ATOM 928 N N . LEU A 1 119 ? 14.703 -9.017 -21.449 1.00 68.12 119 LEU A N 1
ATOM 929 C CA . LEU A 1 119 ? 14.856 -9.370 -20.028 1.00 68.12 119 LEU A CA 1
ATOM 930 C C . LEU A 1 119 ? 13.930 -10.549 -19.683 1.00 68.12 119 LEU A C 1
ATOM 932 O O . LEU A 1 119 ? 12.716 -10.356 -19.572 1.00 68.12 119 LEU A O 1
ATOM 936 N N . PRO A 1 120 ? 14.468 -11.770 -19.516 1.00 54.91 120 PRO A N 1
ATOM 937 C CA . PRO A 1 120 ? 13.673 -12.903 -19.093 1.00 54.91 120 PRO A CA 1
ATOM 938 C C . PRO A 1 120 ? 13.531 -12.818 -17.575 1.00 54.91 120 PRO A C 1
ATOM 940 O O . PRO A 1 120 ? 14.525 -12.648 -16.869 1.00 54.91 120 PRO A O 1
ATOM 943 N N . GLY A 1 121 ? 12.314 -12.971 -17.061 1.00 62.91 121 GLY A N 1
ATOM 944 C CA . GLY A 1 121 ? 12.100 -13.158 -15.628 1.00 62.91 121 GLY A CA 1
ATOM 945 C C . GLY A 1 121 ? 10.976 -12.324 -15.035 1.00 62.91 121 GLY A C 1
ATOM 946 O O . GLY A 1 121 ? 10.248 -11.608 -15.723 1.00 62.91 121 GLY A O 1
ATOM 947 N N . ASP A 1 122 ? 10.831 -12.470 -13.723 1.00 72.94 122 ASP A N 1
ATOM 948 C CA . ASP A 1 122 ? 9.833 -11.778 -12.921 1.00 72.94 122 ASP A CA 1
ATOM 949 C C . ASP A 1 122 ? 10.035 -10.256 -12.989 1.00 72.94 122 ASP A C 1
ATOM 951 O O . ASP A 1 122 ? 11.101 -9.730 -12.652 1.00 72.94 122 ASP A O 1
ATOM 955 N N . ARG A 1 123 ? 8.986 -9.530 -13.396 1.00 78.56 123 ARG A N 1
ATOM 956 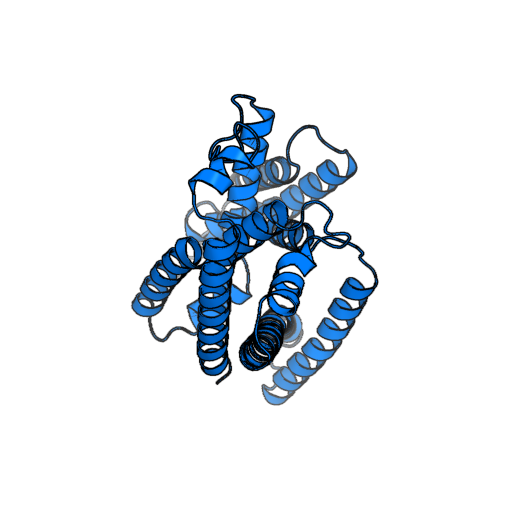C CA . ARG A 1 123 ? 8.987 -8.061 -13.494 1.00 78.56 123 ARG A CA 1
ATOM 957 C C . ARG A 1 123 ? 9.301 -7.384 -12.155 1.00 78.56 123 ARG A C 1
ATOM 959 O O . ARG A 1 123 ? 9.756 -6.243 -12.150 1.00 78.56 123 ARG A O 1
ATOM 966 N N . GLN A 1 124 ? 9.103 -8.070 -11.032 1.00 81.69 124 GLN A N 1
ATOM 967 C CA . GLN A 1 124 ? 9.453 -7.571 -9.700 1.00 81.69 124 GLN A CA 1
ATOM 968 C C . GLN A 1 124 ? 10.968 -7.436 -9.490 1.00 81.69 124 GLN A C 1
ATOM 970 O O . GLN A 1 124 ? 11.413 -6.612 -8.691 1.00 81.69 124 GLN A O 1
ATOM 975 N N . LEU A 1 125 ? 11.772 -8.203 -10.232 1.00 86.19 125 LEU A N 1
ATOM 976 C CA . LEU A 1 125 ? 13.228 -8.220 -10.103 1.00 86.19 125 LEU A CA 1
ATOM 977 C C . LEU A 1 125 ? 13.932 -7.191 -10.992 1.00 86.19 125 LEU A C 1
ATOM 979 O O . LEU A 1 125 ? 15.149 -7.063 -10.904 1.00 86.19 125 LEU A O 1
ATOM 983 N N . ILE A 1 126 ? 13.196 -6.409 -11.794 1.00 88.94 126 ILE A N 1
ATOM 984 C CA . ILE A 1 126 ? 13.784 -5.442 -12.735 1.00 88.94 126 ILE A CA 1
ATOM 985 C C . ILE A 1 126 ? 14.777 -4.507 -12.032 1.00 88.94 126 ILE A C 1
ATOM 987 O O . ILE A 1 126 ? 15.914 -4.375 -12.476 1.00 88.94 126 ILE A O 1
ATOM 991 N N . ILE A 1 127 ? 14.385 -3.888 -10.916 1.00 89.25 127 ILE A N 1
ATOM 992 C CA . ILE A 1 127 ? 15.247 -2.928 -10.209 1.00 89.25 127 ILE A CA 1
ATOM 993 C C . ILE A 1 127 ? 16.484 -3.620 -9.606 1.00 89.25 127 ILE A C 1
ATOM 995 O O . ILE A 1 127 ? 17.590 -3.162 -9.896 1.00 89.25 127 ILE A O 1
ATOM 999 N N . PRO A 1 128 ? 16.358 -4.722 -8.832 1.00 89.94 128 PRO A N 1
ATOM 1000 C CA . PRO A 1 128 ? 17.508 -5.516 -8.397 1.00 89.94 128 PRO A CA 1
ATOM 1001 C C . PRO A 1 128 ? 18.467 -5.892 -9.530 1.00 89.94 128 PRO A C 1
ATOM 1003 O O . PRO A 1 128 ? 19.679 -5.728 -9.392 1.00 89.94 128 PRO A O 1
ATOM 1006 N N . THR A 1 129 ? 17.940 -6.353 -10.665 1.00 89.81 129 THR A N 1
ATOM 1007 C CA . THR A 1 129 ? 18.753 -6.754 -11.815 1.00 89.81 129 THR A CA 1
ATOM 1008 C C . THR A 1 129 ? 19.494 -5.565 -12.418 1.00 89.81 129 THR A C 1
ATOM 1010 O O . THR A 1 129 ? 20.684 -5.683 -12.704 1.00 89.81 129 THR A O 1
ATOM 1013 N N . MET A 1 130 ? 18.849 -4.399 -12.540 1.00 90.56 130 MET A N 1
ATOM 1014 C CA . MET A 1 130 ? 19.520 -3.183 -13.013 1.00 90.56 130 MET A CA 1
ATOM 1015 C C . MET A 1 130 ? 20.630 -2.730 -12.059 1.00 90.56 130 MET A C 1
ATOM 1017 O O . MET A 1 130 ? 21.702 -2.341 -12.516 1.00 90.56 130 MET A O 1
ATOM 1021 N N . VAL A 1 131 ? 20.423 -2.828 -10.742 1.00 90.50 131 VAL A N 1
ATOM 1022 C CA . VAL A 1 131 ? 21.470 -2.531 -9.748 1.00 90.50 131 VAL A CA 1
ATOM 1023 C C . VAL A 1 131 ? 22.660 -3.481 -9.902 1.00 90.50 131 VAL A C 1
ATOM 1025 O O . VAL A 1 131 ? 23.804 -3.035 -9.850 1.00 90.50 131 VAL A O 1
ATOM 1028 N N . MET A 1 132 ? 22.412 -4.774 -10.119 1.00 90.50 132 MET A N 1
ATOM 1029 C CA . MET A 1 132 ? 23.474 -5.770 -10.313 1.00 90.50 132 MET A CA 1
ATOM 1030 C C . MET A 1 132 ? 24.253 -5.567 -11.616 1.00 90.50 132 MET A C 1
ATOM 1032 O O . MET A 1 132 ? 25.461 -5.788 -11.642 1.00 90.50 132 MET A O 1
ATOM 1036 N N . GLN A 1 133 ? 23.573 -5.170 -12.693 1.00 88.94 133 GLN A N 1
ATOM 1037 C CA . GLN A 1 133 ? 24.182 -5.024 -14.017 1.00 88.94 133 GLN A CA 1
ATOM 1038 C C . GLN A 1 133 ? 24.903 -3.684 -14.204 1.00 88.94 133 GLN A C 1
ATOM 1040 O O . GLN A 1 133 ? 25.968 -3.655 -14.814 1.00 88.94 133 GLN A O 1
ATOM 1045 N N . HIS A 1 134 ? 24.347 -2.593 -13.672 1.00 86.94 134 HIS A N 1
ATOM 1046 C CA . HIS A 1 134 ? 24.830 -1.229 -13.927 1.00 86.94 134 HIS A CA 1
ATOM 1047 C C . HIS A 1 134 ? 25.434 -0.552 -12.686 1.00 86.94 134 HIS A C 1
ATOM 1049 O O . HIS A 1 134 ? 26.064 0.500 -12.788 1.00 86.94 134 HIS A O 1
ATOM 1055 N N . GLY A 1 135 ? 25.260 -1.129 -11.493 1.00 85.06 135 GLY A N 1
ATOM 1056 C CA . GLY A 1 135 ? 25.828 -0.602 -10.255 1.00 85.06 135 GLY A CA 1
ATOM 1057 C C . GLY A 1 135 ? 27.233 -1.127 -9.969 1.00 85.06 135 GLY A C 1
ATOM 1058 O O . GLY A 1 135 ? 27.533 -2.296 -10.198 1.00 85.06 135 GLY A O 1
ATOM 1059 N N . ASN A 1 136 ? 28.093 -0.280 -9.397 1.00 89.19 136 ASN A N 1
ATOM 1060 C CA . ASN A 1 136 ? 29.380 -0.720 -8.854 1.00 89.19 136 ASN A CA 1
ATOM 1061 C C . ASN A 1 136 ? 29.196 -1.487 -7.527 1.00 89.19 136 ASN A C 1
ATOM 1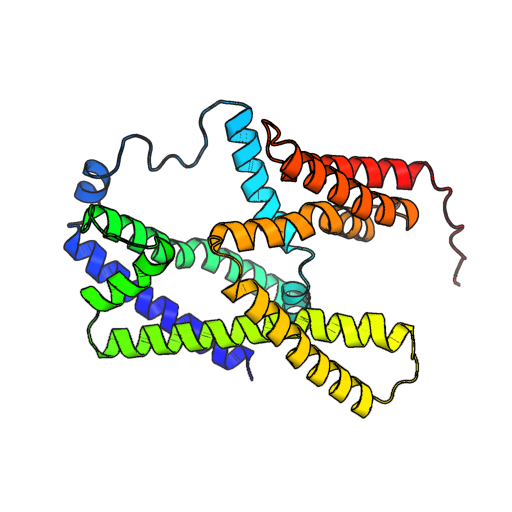063 O O . ASN A 1 136 ? 28.158 -1.382 -6.873 1.00 89.19 136 ASN A O 1
ATOM 1067 N N . LEU A 1 137 ? 30.216 -2.239 -7.099 1.00 92.12 137 LEU A N 1
ATOM 1068 C CA . LEU A 1 137 ? 30.142 -3.052 -5.877 1.00 92.12 137 LEU A CA 1
ATOM 1069 C C . LEU A 1 137 ? 29.701 -2.248 -4.628 1.00 92.12 137 LEU A C 1
ATOM 1071 O O . LEU A 1 137 ? 28.817 -2.724 -3.915 1.00 92.12 137 LEU A O 1
ATOM 1075 N N . PRO A 1 138 ? 30.219 -1.028 -4.360 1.00 89.88 138 PRO A N 1
ATOM 1076 C CA . PRO A 1 138 ? 29.726 -0.210 -3.251 1.00 89.88 138 PRO A CA 1
ATOM 1077 C C . PRO A 1 138 ? 28.231 0.123 -3.340 1.00 89.88 138 PRO A C 1
ATOM 1079 O O . PRO A 1 138 ? 27.530 0.024 -2.335 1.00 89.88 138 PRO A O 1
ATOM 1082 N N . LEU A 1 139 ? 27.729 0.486 -4.527 1.00 86.88 139 LEU A N 1
ATOM 1083 C CA . LEU A 1 139 ? 26.313 0.787 -4.745 1.00 86.88 139 LEU A CA 1
ATOM 1084 C C . LEU A 1 139 ? 25.442 -0.453 -4.543 1.00 86.88 139 LEU A C 1
ATOM 1086 O O . LEU A 1 139 ? 24.390 -0.347 -3.923 1.00 86.88 139 LEU A O 1
ATOM 1090 N N . GLN A 1 140 ? 25.885 -1.621 -5.016 1.00 91.81 140 GLN A N 1
ATOM 1091 C CA . GLN A 1 140 ? 25.175 -2.884 -4.813 1.00 91.81 140 GLN A CA 1
ATOM 1092 C C . GLN A 1 140 ? 25.062 -3.218 -3.321 1.00 91.81 140 GLN A C 1
ATOM 1094 O O . GLN A 1 140 ? 23.958 -3.439 -2.826 1.00 91.81 140 GLN A O 1
ATOM 1099 N N . ILE A 1 141 ? 26.180 -3.189 -2.583 1.00 90.75 141 ILE A N 1
ATOM 1100 C CA . ILE A 1 141 ? 26.196 -3.450 -1.133 1.00 90.75 141 ILE A CA 1
ATOM 1101 C C . ILE A 1 141 ? 25.257 -2.481 -0.409 1.00 90.75 141 ILE A C 1
ATOM 1103 O O . ILE A 1 141 ? 24.447 -2.899 0.421 1.00 90.75 141 ILE A O 1
ATOM 1107 N N . LEU A 1 142 ? 25.341 -1.193 -0.747 1.00 89.00 142 LEU A N 1
ATOM 1108 C CA . LEU A 1 142 ? 24.523 -0.155 -0.137 1.00 89.00 142 LEU A CA 1
ATOM 1109 C C . LEU A 1 142 ? 23.031 -0.354 -0.442 1.00 89.00 142 LEU A C 1
ATOM 1111 O O . LEU A 1 142 ? 22.212 -0.311 0.473 1.00 89.00 142 LEU A O 1
ATOM 1115 N N . PHE A 1 143 ? 22.679 -0.606 -1.704 1.00 90.44 143 PHE A N 1
ATOM 1116 C CA . PHE A 1 143 ? 21.300 -0.801 -2.143 1.00 90.44 143 PHE A CA 1
ATOM 1117 C C . PHE A 1 143 ? 20.679 -2.049 -1.513 1.00 90.44 143 PHE A C 1
ATOM 1119 O O . PHE A 1 143 ? 19.649 -1.945 -0.850 1.00 90.44 143 PHE A O 1
ATOM 1126 N N . PHE A 1 144 ? 21.305 -3.220 -1.663 1.00 92.00 144 PHE A N 1
ATOM 1127 C CA . PHE A 1 144 ? 20.753 -4.471 -1.138 1.00 92.00 144 PHE A CA 1
ATOM 1128 C C . PHE A 1 144 ? 20.716 -4.487 0.389 1.00 92.00 144 PHE A C 1
ATOM 1130 O O . PHE A 1 144 ? 19.733 -4.960 0.965 1.00 92.00 144 PHE A O 1
ATOM 1137 N N . GLY A 1 145 ? 21.732 -3.923 1.050 1.00 91.38 145 GLY A N 1
ATOM 1138 C CA . GLY A 1 145 ? 21.735 -3.755 2.500 1.00 91.38 145 GLY A CA 1
ATOM 1139 C C . GLY A 1 145 ? 20.592 -2.855 2.973 1.00 91.38 145 GLY A C 1
ATOM 1140 O O . GLY A 1 145 ? 19.834 -3.234 3.868 1.00 91.38 145 GLY A O 1
ATOM 1141 N N . ALA A 1 146 ? 20.416 -1.691 2.340 1.00 90.00 146 ALA A N 1
ATOM 1142 C CA . ALA A 1 146 ? 19.374 -0.743 2.719 1.00 90.00 146 ALA A CA 1
ATOM 1143 C C . ALA A 1 146 ? 17.964 -1.271 2.422 1.00 90.00 146 ALA A C 1
ATOM 1145 O O . ALA A 1 146 ? 17.102 -1.186 3.293 1.00 90.00 146 ALA A O 1
ATOM 1146 N N . VAL A 1 147 ? 17.734 -1.869 1.248 1.00 90.38 147 VAL A N 1
ATOM 1147 C CA . VAL A 1 147 ? 16.439 -2.466 0.878 1.00 90.38 147 VAL A CA 1
ATOM 1148 C C . VAL A 1 147 ? 16.079 -3.617 1.815 1.00 90.38 147 VAL A C 1
ATOM 1150 O O . VAL A 1 147 ? 14.966 -3.636 2.332 1.00 90.38 147 VAL A O 1
ATOM 1153 N N . SER A 1 148 ? 17.010 -4.530 2.112 1.00 90.81 148 SER A N 1
ATOM 1154 C CA . SER A 1 148 ? 16.752 -5.639 3.048 1.00 90.81 148 SER A CA 1
ATOM 1155 C C . SER A 1 148 ? 16.370 -5.125 4.437 1.00 90.81 148 SER A C 1
ATOM 1157 O O . SER A 1 148 ? 15.423 -5.609 5.056 1.00 90.81 148 SER A O 1
ATOM 1159 N N . SER A 1 149 ? 17.075 -4.097 4.911 1.00 88.38 149 SER A N 1
ATOM 1160 C CA . SER A 1 149 ? 16.801 -3.462 6.199 1.00 88.38 149 SER A CA 1
ATOM 1161 C C . SER A 1 149 ? 15.450 -2.734 6.222 1.00 88.38 149 SER A C 1
ATOM 1163 O O . SER A 1 149 ? 14.680 -2.869 7.175 1.00 88.38 149 SER A O 1
ATOM 1165 N N . ALA A 1 150 ? 15.110 -2.016 5.147 1.00 86.88 150 ALA A N 1
ATOM 1166 C CA . ALA A 1 150 ? 13.816 -1.357 5.004 1.00 86.88 150 ALA A CA 1
ATOM 1167 C C . ALA A 1 150 ? 12.660 -2.370 4.967 1.00 86.88 150 ALA A C 1
ATOM 1169 O O . ALA A 1 150 ? 11.660 -2.172 5.657 1.00 86.88 150 ALA A O 1
ATOM 1170 N N . ILE A 1 151 ? 12.816 -3.485 4.243 1.00 89.44 151 ILE A N 1
ATOM 1171 C CA . ILE A 1 151 ? 11.835 -4.580 4.217 1.00 89.44 151 ILE A CA 1
ATOM 1172 C C . ILE A 1 151 ? 11.622 -5.138 5.625 1.00 89.44 151 ILE A C 1
ATOM 1174 O O . ILE A 1 151 ? 10.474 -5.286 6.047 1.00 89.44 151 ILE A O 1
ATOM 1178 N N . LEU A 1 152 ? 12.697 -5.413 6.372 1.00 87.94 152 LEU A N 1
ATOM 1179 C CA . LEU A 1 152 ? 12.601 -5.916 7.746 1.00 87.94 152 LEU A CA 1
ATOM 1180 C C . LEU A 1 152 ? 11.843 -4.950 8.656 1.00 87.94 152 LEU A C 1
ATOM 1182 O O . LEU A 1 152 ? 11.027 -5.383 9.472 1.00 87.94 152 LEU A O 1
ATOM 1186 N N . SER A 1 153 ? 12.069 -3.649 8.501 1.00 84.94 153 SER A N 1
ATOM 1187 C CA . SER A 1 153 ? 11.383 -2.667 9.329 1.00 84.94 153 SER A CA 1
ATOM 1188 C C . SER A 1 153 ? 9.898 -2.514 8.997 1.00 84.94 153 SER A C 1
ATOM 1190 O O . SER A 1 153 ? 9.051 -2.548 9.895 1.00 84.94 153 SER A O 1
ATOM 1192 N N . VAL A 1 154 ? 9.554 -2.431 7.707 1.00 87.31 154 VAL A N 1
ATOM 1193 C CA . VAL A 1 154 ? 8.151 -2.366 7.271 1.00 87.31 154 VAL A CA 1
ATOM 1194 C C . VAL A 1 154 ? 7.411 -3.639 7.679 1.00 87.31 154 VAL A C 1
ATOM 1196 O O . VAL A 1 154 ? 6.319 -3.556 8.238 1.00 87.31 154 VAL A O 1
ATOM 1199 N N . SER A 1 155 ? 8.037 -4.803 7.492 1.00 89.38 155 SER A N 1
ATOM 1200 C CA . SER A 1 155 ? 7.471 -6.096 7.889 1.00 89.38 155 SER A CA 1
ATOM 1201 C C . SER A 1 155 ? 7.243 -6.175 9.398 1.00 89.38 155 SER A C 1
ATOM 1203 O O . SER A 1 155 ? 6.188 -6.623 9.835 1.00 89.38 155 SER A O 1
ATOM 1205 N N . SER A 1 156 ? 8.188 -5.687 10.209 1.00 88.12 156 SER A N 1
ATOM 1206 C CA . SER A 1 156 ? 8.042 -5.632 11.668 1.00 88.12 156 SER A CA 1
ATOM 1207 C C . SER A 1 156 ? 6.823 -4.804 12.088 1.00 88.12 156 SER A C 1
ATOM 1209 O O . SER A 1 156 ? 6.011 -5.268 12.890 1.00 88.12 156 SER A O 1
ATOM 1211 N N . GLY A 1 157 ? 6.633 -3.618 11.497 1.00 87.38 157 GLY A N 1
ATOM 1212 C CA . GLY A 1 157 ? 5.450 -2.787 11.743 1.00 87.38 157 GLY A CA 1
ATOM 1213 C C . GLY A 1 157 ? 4.146 -3.457 11.295 1.00 87.38 157 GLY A C 1
ATOM 1214 O O . GLY A 1 157 ? 3.177 -3.495 12.054 1.00 87.38 157 GLY A O 1
ATOM 1215 N N . ALA A 1 158 ? 4.143 -4.048 10.099 1.00 89.88 158 ALA A N 1
ATOM 1216 C CA . ALA A 1 158 ? 2.982 -4.733 9.537 1.00 89.88 158 ALA A CA 1
ATOM 1217 C C . ALA A 1 158 ? 2.573 -5.984 10.334 1.00 89.88 158 ALA A C 1
ATOM 1219 O O . ALA A 1 158 ? 1.386 -6.272 10.428 1.00 89.88 158 ALA A O 1
ATOM 1220 N N . ILE A 1 159 ? 3.524 -6.705 10.942 1.00 93.25 159 ILE A N 1
ATOM 1221 C CA . ILE A 1 159 ? 3.258 -7.856 11.826 1.00 93.25 159 ILE A CA 1
ATOM 1222 C C . ILE A 1 159 ? 2.817 -7.386 13.220 1.00 93.25 159 ILE A C 1
ATOM 1224 O O . ILE A 1 159 ? 1.943 -7.994 13.846 1.00 93.25 159 ILE A O 1
ATOM 1228 N N . LEU A 1 160 ? 3.395 -6.290 13.718 1.00 91.94 160 LEU A N 1
ATOM 1229 C CA . LEU A 1 160 ? 3.049 -5.729 15.022 1.00 91.94 160 LEU A CA 1
ATOM 1230 C C . LEU A 1 160 ? 1.608 -5.201 15.054 1.00 91.94 160 LEU A C 1
ATOM 1232 O O . LEU A 1 160 ? 0.922 -5.374 16.062 1.00 91.94 160 LEU A O 1
ATOM 1236 N N . ALA A 1 161 ? 1.123 -4.597 13.969 1.00 91.50 161 ALA A N 1
ATOM 1237 C CA . ALA A 1 161 ? -0.235 -4.063 13.882 1.00 91.50 161 ALA A CA 1
ATOM 1238 C C . ALA A 1 161 ? -1.332 -5.098 14.244 1.00 91.50 161 ALA A C 1
ATOM 1240 O O . ALA A 1 161 ? -2.028 -4.886 15.239 1.00 91.50 161 ALA A O 1
ATOM 1241 N N . PRO A 1 162 ? -1.470 -6.252 13.566 1.00 93.31 162 PRO A N 1
ATOM 1242 C CA . PRO A 1 162 ? -2.442 -7.275 13.946 1.00 93.31 162 PRO A CA 1
ATOM 1243 C C . PRO A 1 162 ? -2.132 -7.923 15.304 1.00 93.31 162 PRO A C 1
ATOM 1245 O O . PRO A 1 162 ? -3.063 -8.239 16.041 1.00 93.31 162 PRO A O 1
ATOM 1248 N N . ALA A 1 163 ? -0.858 -8.079 15.690 1.00 94.69 163 ALA A N 1
ATOM 1249 C CA . ALA A 1 163 ? -0.501 -8.637 16.999 1.00 94.69 163 ALA A CA 1
ATOM 1250 C C . ALA A 1 163 ? -0.972 -7.746 18.163 1.00 94.69 163 ALA A C 1
ATOM 1252 O O . ALA A 1 163 ? -1.459 -8.241 19.182 1.00 94.69 163 ALA A O 1
ATOM 1253 N N . THR A 1 164 ? -0.849 -6.426 18.003 1.00 92.69 164 THR A N 1
ATOM 1254 C CA . THR A 1 164 ? -1.336 -5.447 18.984 1.00 92.69 164 THR A CA 1
ATOM 1255 C C . THR A 1 164 ? -2.854 -5.407 19.021 1.00 92.69 164 THR A C 1
ATOM 1257 O O . THR A 1 164 ? -3.403 -5.471 20.113 1.00 92.69 164 THR A O 1
ATOM 1260 N N . VAL A 1 165 ? -3.537 -5.414 17.870 1.00 93.81 165 VAL A N 1
ATOM 1261 C CA . VAL A 1 165 ? -5.009 -5.508 17.817 1.00 93.81 165 VAL A CA 1
ATOM 1262 C C . VAL A 1 165 ? -5.499 -6.794 18.488 1.00 93.81 165 VAL A C 1
ATOM 1264 O O . VAL A 1 165 ? -6.450 -6.767 19.262 1.00 93.81 165 VAL A O 1
ATOM 1267 N N . PHE A 1 166 ? -4.824 -7.924 18.273 1.00 95.56 166 PHE A N 1
ATOM 1268 C CA . PHE A 1 166 ? -5.157 -9.170 18.960 1.00 95.56 166 PHE A CA 1
ATOM 1269 C C . PHE A 1 166 ? -5.029 -9.037 20.487 1.00 95.56 166 PHE A C 1
ATOM 1271 O O . PHE A 1 166 ? -5.951 -9.394 21.218 1.00 95.56 166 PHE A O 1
ATOM 1278 N N . GLY A 1 167 ? -3.922 -8.486 20.989 1.00 94.62 167 GLY A N 1
ATOM 1279 C CA . GLY A 1 167 ? -3.726 -8.290 22.429 1.00 94.62 167 GLY A CA 1
ATOM 1280 C C . GLY A 1 167 ? -4.698 -7.278 23.051 1.00 94.62 167 GLY A C 1
ATOM 1281 O O . GLY A 1 167 ? -5.343 -7.562 24.059 1.00 94.62 167 GLY A O 1
ATOM 1282 N N . GLU A 1 168 ? -4.810 -6.098 22.450 1.00 93.06 168 GLU A N 1
ATOM 1283 C CA . GLU A 1 168 ? -5.552 -4.955 22.990 1.00 93.06 168 GLU A CA 1
ATOM 1284 C C . GLU A 1 168 ? -7.063 -5.063 22.779 1.00 93.06 168 GLU A C 1
ATOM 1286 O O . GLU A 1 168 ? -7.827 -4.707 23.671 1.00 93.06 168 GLU A O 1
ATOM 1291 N N . ASN A 1 169 ? -7.517 -5.584 21.637 1.00 94.06 169 ASN A N 1
ATOM 1292 C CA . ASN A 1 169 ? -8.941 -5.605 21.302 1.00 94.06 169 ASN A CA 1
ATOM 1293 C C . ASN A 1 169 ? -9.583 -6.967 21.564 1.00 94.06 169 ASN A C 1
ATOM 1295 O O . ASN A 1 169 ? -10.745 -7.014 21.952 1.00 94.06 169 ASN A O 1
ATOM 1299 N N . ILE A 1 170 ? -8.860 -8.073 21.365 1.00 95.50 170 ILE A N 1
ATOM 1300 C CA . ILE A 1 170 ? -9.431 -9.420 21.517 1.00 95.50 170 ILE A CA 1
ATOM 1301 C C . ILE A 1 170 ? -9.126 -9.967 22.913 1.00 95.50 170 ILE A C 1
ATOM 1303 O O . ILE A 1 170 ? -10.040 -10.299 23.666 1.00 95.50 170 ILE A O 1
ATOM 1307 N N . VAL A 1 171 ? -7.853 -10.026 23.311 1.00 95.38 171 VAL A N 1
ATOM 1308 C CA . VAL A 1 171 ? -7.463 -10.637 24.593 1.00 95.38 171 VAL A CA 1
ATOM 1309 C C . VAL A 1 171 ? -7.989 -9.835 25.783 1.00 95.38 171 VAL A C 1
ATOM 1311 O O . VAL A 1 171 ? -8.578 -10.434 26.683 1.00 95.38 171 VAL A O 1
ATOM 1314 N N . LYS A 1 172 ? -7.846 -8.501 25.791 1.00 94.25 172 LYS A N 1
ATOM 1315 C CA . LYS A 1 172 ? -8.414 -7.667 26.867 1.00 94.25 172 LYS A CA 1
ATOM 1316 C C . LYS A 1 172 ? -9.937 -7.709 26.917 1.00 94.25 172 LYS A C 1
ATOM 1318 O O . LYS A 1 172 ? -10.489 -7.637 28.006 1.00 94.25 172 LYS A O 1
ATOM 1323 N N . TYR A 1 173 ? -10.620 -7.879 25.786 1.00 94.31 173 TYR A N 1
ATOM 1324 C CA . TYR A 1 173 ? -12.076 -8.027 25.793 1.00 94.31 173 TYR A CA 1
ATOM 1325 C C . TYR A 1 173 ? -12.514 -9.259 26.602 1.00 94.31 173 TYR A C 1
ATOM 1327 O O . TYR A 1 173 ? -13.401 -9.161 27.447 1.00 94.31 173 TYR A O 1
ATOM 1335 N N . PHE A 1 174 ? -11.841 -10.402 26.422 1.00 95.06 174 PHE A N 1
ATOM 1336 C CA . PHE A 1 174 ? -12.131 -11.622 27.191 1.00 95.06 174 PHE A CA 1
ATOM 1337 C C . PHE A 1 174 ? -11.487 -11.651 28.585 1.00 95.06 174 PHE A C 1
ATOM 1339 O O . PHE A 1 174 ? -11.954 -12.374 29.467 1.00 95.06 174 PHE A O 1
ATOM 1346 N N . ARG A 1 175 ? -10.403 -10.898 28.804 1.00 94.31 175 ARG A N 1
ATOM 1347 C CA . ARG A 1 175 ? -9.706 -10.774 30.095 1.00 94.31 175 ARG A CA 1
ATOM 1348 C C . ARG A 1 175 ? -9.367 -9.308 30.401 1.00 94.31 175 ARG A C 1
ATOM 1350 O O . ARG A 1 175 ? -8.204 -8.923 30.269 1.00 94.31 175 ARG A O 1
ATOM 1357 N N . PRO A 1 176 ? -10.339 -8.507 30.877 1.00 91.75 176 PRO A N 1
ATOM 1358 C CA . PRO A 1 176 ? -10.158 -7.062 31.067 1.00 91.75 176 PRO A CA 1
ATOM 1359 C C . PRO A 1 176 ? -9.029 -6.685 32.032 1.00 91.75 176 PRO A C 1
ATOM 1361 O O . PRO A 1 176 ? -8.330 -5.703 31.814 1.00 91.75 176 PRO A O 1
ATOM 1364 N N . ASN A 1 177 ? -8.805 -7.504 33.064 1.00 92.94 177 ASN A N 1
ATOM 1365 C CA . ASN A 1 177 ? -7.826 -7.243 34.125 1.00 92.94 177 ASN A CA 1
ATOM 1366 C C . ASN A 1 177 ? -6.496 -7.993 33.914 1.00 92.94 177 ASN A C 1
ATOM 1368 O O . ASN A 1 177 ? -5.843 -8.390 34.881 1.00 92.94 177 ASN A O 1
ATOM 1372 N N . ILE A 1 178 ? -6.113 -8.272 32.664 1.00 94.06 178 ILE A N 1
ATOM 1373 C CA . ILE A 1 178 ? -4.839 -8.935 32.362 1.00 94.06 178 ILE A CA 1
ATOM 1374 C C . ILE A 1 178 ? -3.652 -8.038 32.773 1.00 94.06 178 ILE A C 1
ATOM 1376 O O . ILE A 1 178 ? -3.607 -6.879 32.367 1.00 94.06 178 ILE A O 1
ATOM 1380 N N . PRO A 1 179 ? -2.666 -8.538 33.544 1.00 95.75 179 PRO A N 1
ATOM 1381 C CA . PRO A 1 179 ? -1.489 -7.744 33.894 1.00 95.75 179 PRO A CA 1
ATOM 1382 C C . PRO A 1 179 ? -0.644 -7.393 32.661 1.00 95.75 179 PRO A C 1
ATOM 1384 O O . PRO A 1 179 ? -0.422 -8.254 31.804 1.00 95.75 179 PRO A O 1
ATOM 1387 N N . ASP A 1 180 ? -0.071 -6.187 32.623 1.00 94.88 180 ASP A N 1
ATOM 1388 C CA . ASP A 1 180 ? 0.719 -5.680 31.485 1.00 94.88 180 ASP A CA 1
ATOM 1389 C C . ASP A 1 180 ? 1.851 -6.623 31.059 1.00 94.88 180 ASP A C 1
ATOM 1391 O O . ASP A 1 180 ? 2.074 -6.863 29.873 1.00 94.88 180 ASP A O 1
ATOM 1395 N N . ALA A 1 181 ? 2.546 -7.235 32.021 1.00 95.44 181 ALA A N 1
ATOM 1396 C CA . ALA A 1 181 ? 3.617 -8.186 31.727 1.00 95.44 181 ALA A CA 1
ATOM 1397 C C . ALA A 1 181 ? 3.114 -9.428 30.965 1.00 95.44 181 ALA A C 1
ATOM 1399 O O . ALA A 1 181 ? 3.820 -9.964 30.106 1.00 95.44 181 ALA A O 1
ATOM 1400 N N . VAL A 1 182 ? 1.896 -9.890 31.266 1.00 95.69 182 VAL A N 1
ATOM 1401 C CA . VAL A 1 182 ? 1.267 -11.041 30.603 1.00 95.69 182 VAL A CA 1
ATOM 1402 C C . VAL A 1 182 ? 0.733 -10.631 29.234 1.00 95.69 182 VAL A C 1
ATOM 1404 O O . VAL A 1 182 ? 0.917 -11.365 28.261 1.00 95.69 182 VAL A O 1
ATOM 1407 N N . LEU A 1 183 ? 0.150 -9.438 29.127 1.00 95.31 183 LEU A N 1
ATOM 1408 C CA . LEU A 1 183 ? -0.284 -8.868 27.855 1.00 95.31 183 LEU A CA 1
ATOM 1409 C C . LEU A 1 183 ? 0.887 -8.724 26.873 1.00 95.31 183 LEU A C 1
ATOM 1411 O O . LEU A 1 183 ? 0.807 -9.210 25.748 1.00 95.31 183 LEU A O 1
ATOM 1415 N N . LEU A 1 184 ? 2.012 -8.149 27.311 1.00 95.56 184 LEU A N 1
ATOM 1416 C CA . LEU A 1 184 ? 3.211 -8.001 26.480 1.00 95.56 184 LEU A CA 1
ATOM 1417 C C . LEU A 1 184 ? 3.764 -9.354 26.018 1.00 95.56 184 LEU A C 1
ATOM 1419 O O . LEU A 1 184 ? 4.190 -9.485 24.870 1.00 95.56 184 LEU A O 1
ATOM 1423 N N . ARG A 1 185 ? 3.747 -10.381 26.880 1.00 96.56 185 ARG A N 1
ATOM 1424 C CA . ARG A 1 185 ? 4.113 -11.752 26.477 1.00 96.56 185 ARG A CA 1
ATOM 1425 C C . ARG A 1 185 ? 3.146 -12.311 25.434 1.00 96.56 185 ARG A C 1
ATOM 1427 O O . ARG A 1 185 ? 3.604 -12.921 24.474 1.00 96.56 185 ARG A O 1
ATOM 1434 N N . THR A 1 186 ? 1.851 -12.055 25.593 1.00 95.88 186 THR A N 1
ATOM 1435 C CA . THR A 1 186 ? 0.809 -12.489 24.652 1.00 95.88 186 THR A CA 1
ATOM 1436 C C . THR A 1 186 ? 0.999 -11.840 23.281 1.00 95.88 186 THR A C 1
ATOM 1438 O O . THR A 1 186 ? 0.990 -12.538 22.272 1.00 95.88 186 THR A O 1
ATOM 1441 N N . ILE A 1 187 ? 1.274 -10.532 23.232 1.00 95.62 187 ILE A N 1
ATOM 1442 C CA . ILE A 1 187 ? 1.571 -9.817 21.980 1.00 95.62 187 ILE A CA 1
ATOM 1443 C C . ILE A 1 187 ? 2.832 -10.392 21.320 1.00 95.62 187 ILE A C 1
ATOM 1445 O O . ILE A 1 187 ? 2.823 -10.660 20.123 1.00 95.62 187 ILE A O 1
ATOM 1449 N N . ARG A 1 188 ? 3.906 -10.661 22.079 1.00 96.00 188 ARG A N 1
ATOM 1450 C CA . ARG A 1 188 ? 5.126 -11.284 21.524 1.00 96.00 188 ARG A CA 1
ATOM 1451 C C . ARG A 1 188 ? 4.876 -12.682 20.958 1.00 96.00 188 ARG A C 1
ATOM 1453 O O . ARG A 1 188 ? 5.436 -13.018 19.921 1.00 96.00 188 ARG A O 1
ATOM 1460 N N . GLN A 1 189 ? 4.039 -13.488 21.609 1.00 97.06 189 GLN A N 1
ATOM 1461 C CA . GLN A 1 189 ? 3.633 -14.795 21.083 1.00 97.06 189 GLN A CA 1
ATOM 1462 C C . GLN A 1 189 ? 2.789 -14.646 19.811 1.00 97.06 189 GLN A C 1
ATOM 1464 O O . GLN A 1 189 ? 3.032 -15.353 18.836 1.00 97.06 189 GLN A O 1
ATOM 1469 N N . ALA A 1 190 ? 1.857 -13.688 19.786 1.00 96.88 190 ALA A N 1
ATOM 1470 C CA . ALA A 1 190 ? 1.056 -13.384 18.605 1.00 96.88 190 ALA A CA 1
ATOM 1471 C C . ALA A 1 190 ? 1.926 -12.948 17.417 1.00 96.88 190 ALA A C 1
ATOM 1473 O O . ALA A 1 190 ? 1.684 -13.412 16.309 1.00 96.88 190 ALA A O 1
ATOM 1474 N N . ILE A 1 191 ? 2.980 -12.148 17.640 1.00 96.56 191 ILE A N 1
ATOM 1475 C CA . ILE A 1 191 ? 3.958 -11.780 16.598 1.00 96.56 191 ILE A CA 1
ATOM 1476 C C . ILE A 1 191 ? 4.549 -13.034 15.946 1.00 96.56 191 ILE A C 1
ATOM 1478 O O . ILE A 1 191 ? 4.564 -13.131 14.721 1.00 96.56 191 ILE A O 1
ATOM 1482 N N . VAL A 1 192 ? 5.003 -14.011 16.739 1.00 97.31 192 VAL A N 1
ATOM 1483 C CA . VAL A 1 192 ? 5.579 -15.262 16.212 1.00 97.31 192 VAL A CA 1
ATOM 1484 C C . VAL A 1 192 ? 4.549 -16.044 15.394 1.00 97.31 192 VAL A C 1
ATOM 1486 O O . VAL A 1 192 ? 4.845 -16.443 14.271 1.00 97.31 192 VAL A O 1
ATOM 1489 N N . VAL A 1 193 ? 3.331 -16.219 15.913 1.00 97.00 193 VAL A N 1
ATOM 1490 C CA . VAL A 1 193 ? 2.256 -16.946 15.213 1.00 97.00 193 VAL A CA 1
ATOM 1491 C C . VAL A 1 193 ? 1.879 -16.260 13.899 1.00 97.00 193 VAL A C 1
ATOM 1493 O O . VAL A 1 193 ? 1.817 -16.914 12.861 1.00 97.00 193 VAL A O 1
ATOM 1496 N N . ILE A 1 194 ? 1.683 -14.941 13.918 1.00 96.25 194 ILE A N 1
ATOM 1497 C CA . ILE A 1 194 ? 1.352 -14.151 12.725 1.00 96.25 194 ILE A CA 1
ATOM 1498 C C . ILE A 1 194 ? 2.487 -14.235 11.703 1.00 96.25 194 ILE A C 1
ATOM 1500 O O . ILE A 1 194 ? 2.220 -14.421 10.521 1.00 96.25 194 ILE A O 1
ATOM 1504 N N . THR A 1 195 ? 3.745 -14.188 12.148 1.00 96.00 195 THR A N 1
ATOM 1505 C CA . THR A 1 195 ? 4.912 -14.322 11.262 1.00 96.00 195 THR A CA 1
ATOM 1506 C C . THR A 1 195 ? 4.908 -15.674 10.553 1.00 96.00 195 THR A C 1
ATOM 1508 O O . THR A 1 195 ? 5.091 -15.725 9.340 1.00 96.00 195 THR A O 1
ATOM 1511 N N . VAL A 1 196 ? 4.646 -16.768 11.277 1.00 96.50 196 VAL A N 1
ATOM 1512 C CA . VAL A 1 196 ? 4.547 -18.114 10.688 1.00 96.50 196 VAL A CA 1
ATOM 1513 C C . VAL A 1 196 ? 3.427 -18.181 9.645 1.00 96.50 196 VAL A C 1
ATOM 1515 O O . VAL A 1 196 ? 3.636 -18.738 8.570 1.00 96.50 196 VAL A O 1
ATOM 1518 N N . ILE A 1 197 ? 2.269 -17.570 9.916 1.00 95.06 197 ILE A N 1
ATOM 1519 C CA . ILE A 1 197 ? 1.155 -17.500 8.957 1.00 95.06 197 ILE A CA 1
ATOM 1520 C C . ILE A 1 197 ? 1.556 -16.694 7.713 1.00 95.06 197 ILE A C 1
ATOM 1522 O O . ILE A 1 197 ? 1.359 -17.168 6.597 1.00 95.06 197 ILE A O 1
ATOM 1526 N N . CYS A 1 198 ? 2.156 -15.512 7.883 1.00 92.88 198 CYS A N 1
ATOM 1527 C CA . CYS A 1 198 ? 2.615 -14.674 6.773 1.00 92.88 198 CYS A CA 1
ATOM 1528 C C . CYS A 1 198 ? 3.649 -15.396 5.899 1.00 92.88 198 CYS A C 1
ATOM 1530 O O . CYS A 1 198 ? 3.540 -15.354 4.676 1.00 92.88 198 CYS A O 1
ATOM 1532 N N . VAL A 1 199 ? 4.616 -16.094 6.505 1.00 93.25 199 VAL A N 1
ATOM 1533 C CA . VAL A 1 199 ? 5.602 -16.907 5.774 1.00 93.25 199 VAL A CA 1
ATOM 1534 C C . VAL A 1 199 ? 4.914 -18.054 5.033 1.00 93.25 199 VAL A C 1
ATOM 1536 O O . VAL A 1 199 ? 5.205 -18.273 3.862 1.00 93.25 199 VAL A O 1
ATOM 1539 N N . GLY A 1 200 ? 3.962 -18.743 5.668 1.00 93.62 200 GLY A N 1
ATOM 1540 C CA . GLY A 1 200 ? 3.187 -19.806 5.025 1.00 93.62 200 GLY A CA 1
ATOM 1541 C C . GLY A 1 200 ? 2.410 -19.318 3.799 1.00 93.62 200 GLY A C 1
ATOM 1542 O O . GLY A 1 200 ? 2.448 -19.964 2.753 1.00 93.62 200 GLY A O 1
ATOM 1543 N N . ILE A 1 201 ? 1.757 -18.155 3.892 1.00 90.75 201 ILE A N 1
ATOM 1544 C CA . ILE A 1 201 ? 1.050 -17.529 2.762 1.00 90.75 201 ILE A CA 1
ATOM 1545 C C . ILE A 1 201 ? 2.042 -17.103 1.671 1.00 90.75 201 ILE A C 1
ATOM 1547 O O . ILE A 1 201 ? 1.794 -17.360 0.498 1.00 90.75 201 ILE A O 1
ATOM 1551 N N . SER A 1 202 ? 3.173 -16.505 2.053 1.00 89.19 202 SER A N 1
ATOM 1552 C CA . SER A 1 202 ? 4.210 -16.041 1.121 1.00 89.19 202 SER A CA 1
ATOM 1553 C C . SER A 1 202 ? 4.812 -17.182 0.293 1.00 89.19 202 SER A C 1
ATOM 1555 O O . SER A 1 202 ? 5.018 -17.033 -0.903 1.00 89.19 202 SER A O 1
ATOM 1557 N N . VAL A 1 203 ? 5.041 -18.351 0.903 1.00 90.12 203 VAL A N 1
ATOM 1558 C CA . VAL A 1 203 ? 5.606 -19.526 0.209 1.00 90.12 203 VAL A CA 1
ATOM 1559 C C . VAL A 1 203 ? 4.569 -20.262 -0.650 1.00 90.12 203 VAL A C 1
ATOM 1561 O O . VAL A 1 203 ? 4.939 -20.965 -1.583 1.00 90.12 203 VAL A O 1
ATOM 1564 N N . SER A 1 204 ? 3.277 -20.143 -0.336 1.00 87.44 204 SER A N 1
ATOM 1565 C CA . SER A 1 204 ? 2.214 -20.888 -1.031 1.00 87.44 204 SER A CA 1
ATOM 1566 C C . SER A 1 204 ? 1.554 -20.124 -2.178 1.00 87.44 204 SER A C 1
ATOM 1568 O O . SER A 1 204 ? 0.897 -20.747 -3.011 1.00 87.44 204 SER A O 1
ATOM 1570 N N . ARG A 1 205 ? 1.691 -18.795 -2.226 1.00 80.31 205 ARG A N 1
ATOM 1571 C CA . ARG A 1 205 ? 1.084 -17.955 -3.263 1.00 80.31 205 ARG A CA 1
ATOM 1572 C C . ARG A 1 205 ? 2.126 -17.444 -4.255 1.00 80.31 205 ARG A C 1
ATOM 1574 O O . ARG A 1 205 ? 2.895 -16.550 -3.929 1.00 80.31 205 ARG A O 1
ATOM 1581 N N . ASP A 1 206 ? 2.022 -17.891 -5.504 1.00 73.94 206 ASP A N 1
ATOM 1582 C CA . ASP A 1 206 ? 2.719 -17.295 -6.655 1.00 73.94 206 ASP A CA 1
ATOM 1583 C C . ASP A 1 206 ? 1.950 -16.070 -7.194 1.00 73.94 206 ASP A C 1
ATOM 1585 O O . ASP A 1 206 ? 1.578 -15.993 -8.365 1.00 73.94 206 ASP A O 1
ATOM 1589 N N . THR A 1 207 ? 1.624 -15.118 -6.317 1.00 76.44 207 THR A N 1
ATOM 1590 C CA . THR A 1 207 ? 0.879 -13.899 -6.675 1.00 76.44 207 THR A CA 1
ATOM 1591 C C . THR A 1 207 ? 1.822 -12.707 -6.775 1.00 76.44 207 THR A C 1
ATOM 1593 O O . THR A 1 207 ? 2.772 -12.588 -6.000 1.00 76.44 207 THR A O 1
ATOM 1596 N N . ASN A 1 208 ? 1.564 -11.789 -7.711 1.00 82.31 208 ASN A N 1
ATOM 1597 C CA . ASN A 1 208 ? 2.400 -10.605 -7.842 1.00 82.31 208 ASN A CA 1
ATOM 1598 C C . ASN A 1 208 ? 2.267 -9.685 -6.612 1.00 82.31 208 ASN A C 1
ATOM 1600 O O . ASN A 1 208 ? 1.167 -9.501 -6.091 1.00 82.31 208 ASN A O 1
ATOM 1604 N N . ILE A 1 209 ? 3.365 -9.049 -6.183 1.00 85.19 209 ILE A N 1
ATOM 1605 C CA . ILE A 1 209 ? 3.363 -8.072 -5.079 1.00 85.19 209 ILE A CA 1
ATOM 1606 C C . ILE A 1 209 ? 2.326 -6.961 -5.319 1.00 85.19 209 ILE A C 1
ATOM 1608 O O . ILE A 1 209 ? 1.654 -6.541 -4.379 1.00 85.19 209 ILE A O 1
ATOM 1612 N N . PHE A 1 210 ? 2.163 -6.504 -6.565 1.00 84.31 210 PHE A N 1
ATOM 1613 C CA . PHE A 1 210 ? 1.161 -5.496 -6.923 1.00 84.31 210 PHE A CA 1
ATOM 1614 C C . PHE A 1 210 ? -0.268 -5.961 -6.610 1.00 84.31 210 PHE A C 1
ATOM 1616 O O . PHE A 1 210 ? -1.037 -5.215 -6.000 1.00 84.31 210 PHE A O 1
ATOM 1623 N N . ASP A 1 211 ? -0.600 -7.202 -6.966 1.00 85.25 211 ASP A N 1
ATOM 1624 C CA . ASP A 1 211 ? -1.931 -7.766 -6.745 1.00 85.25 211 ASP A CA 1
ATOM 1625 C C . ASP A 1 211 ? -2.187 -7.989 -5.249 1.00 85.25 211 ASP A C 1
ATOM 1627 O O . ASP A 1 211 ? -3.253 -7.635 -4.753 1.00 85.25 211 ASP A O 1
ATOM 1631 N N . LEU A 1 212 ? -1.185 -8.464 -4.496 1.00 87.81 212 LEU A N 1
ATOM 1632 C CA . LEU A 1 212 ? -1.281 -8.624 -3.038 1.00 87.81 212 LEU A CA 1
ATOM 1633 C C . LEU A 1 212 ? -1.571 -7.296 -2.325 1.00 87.81 212 LEU A C 1
ATOM 1635 O O . LEU A 1 212 ? -2.408 -7.241 -1.420 1.00 87.81 212 LEU A O 1
ATOM 1639 N N . VAL A 1 213 ? -0.903 -6.212 -2.736 1.00 88.12 213 VAL A N 1
ATOM 1640 C CA . VAL A 1 213 ? -1.170 -4.871 -2.197 1.00 88.12 213 VAL A CA 1
ATOM 1641 C C . VAL A 1 213 ? -2.590 -4.436 -2.560 1.00 88.12 213 VAL A C 1
ATOM 1643 O O . VAL A 1 213 ? -3.334 -4.016 -1.672 1.00 88.12 213 VAL A O 1
ATOM 1646 N N . GLY A 1 214 ? -2.992 -4.609 -3.822 1.00 89.25 214 GLY A N 1
ATOM 1647 C CA . GLY A 1 214 ? -4.342 -4.299 -4.292 1.00 89.25 214 GLY A CA 1
ATOM 1648 C C . GLY A 1 214 ? -5.435 -5.028 -3.507 1.00 89.25 214 GLY A C 1
ATOM 1649 O O . GLY A 1 214 ? -6.371 -4.386 -3.033 1.00 89.25 214 GLY A O 1
ATOM 1650 N N . GLU A 1 215 ? -5.296 -6.340 -3.300 1.00 88.12 215 GLU A N 1
ATOM 1651 C CA . GLU A 1 215 ? -6.226 -7.160 -2.510 1.00 88.12 215 GLU A CA 1
ATOM 1652 C C . GLU A 1 215 ? -6.304 -6.696 -1.049 1.00 88.12 215 GLU A C 1
ATOM 1654 O O . GLU A 1 215 ? -7.399 -6.561 -0.493 1.00 88.12 215 GLU A O 1
ATOM 1659 N N . SER A 1 216 ? -5.157 -6.403 -0.427 1.00 89.81 216 SER A N 1
ATOM 1660 C CA . SER A 1 216 ? -5.112 -5.952 0.969 1.00 89.81 216 SER A CA 1
ATOM 1661 C C . SER A 1 216 ? -5.831 -4.612 1.168 1.00 89.81 216 SER A C 1
ATOM 1663 O O . SER A 1 216 ? -6.606 -4.443 2.115 1.00 89.81 216 SER A O 1
ATOM 1665 N N . SER A 1 217 ? -5.638 -3.669 0.242 1.00 92.94 217 SER A N 1
ATOM 1666 C CA . SER A 1 217 ? -6.301 -2.368 0.271 1.00 92.94 217 SER A CA 1
ATOM 1667 C C . SER A 1 217 ? -7.779 -2.477 -0.106 1.00 92.94 217 SER A C 1
ATOM 1669 O O . SER A 1 217 ? -8.607 -1.768 0.467 1.00 92.94 217 SER A O 1
ATOM 1671 N N . ALA A 1 218 ? -8.138 -3.397 -1.007 1.00 93.12 218 ALA A N 1
ATOM 1672 C CA . ALA A 1 218 ? -9.523 -3.655 -1.388 1.00 93.12 218 ALA A CA 1
ATOM 1673 C C . ALA A 1 218 ? -10.357 -4.118 -0.192 1.00 93.12 218 ALA A C 1
ATOM 1675 O O . ALA A 1 218 ? -11.431 -3.566 0.039 1.00 93.12 218 ALA A O 1
ATOM 1676 N N . PHE A 1 219 ? -9.844 -5.057 0.611 1.00 93.50 219 PHE A N 1
ATOM 1677 C CA . PHE A 1 219 ? -10.528 -5.529 1.817 1.00 93.50 219 PHE A CA 1
ATOM 1678 C C . PHE A 1 219 ? -10.877 -4.372 2.769 1.00 93.50 219 PHE A C 1
ATOM 1680 O O . PHE A 1 219 ? -12.014 -4.256 3.240 1.00 93.50 219 PHE A O 1
ATOM 1687 N N . SER A 1 220 ? -9.906 -3.486 3.008 1.00 94.12 220 SER A N 1
ATOM 1688 C CA . SER A 1 220 ? -10.069 -2.293 3.843 1.00 94.12 220 SER A CA 1
ATOM 1689 C C . SER A 1 220 ? -11.066 -1.296 3.239 1.00 94.12 220 SER A C 1
ATOM 1691 O O . SER A 1 220 ? -11.942 -0.789 3.944 1.00 94.12 220 SER A O 1
ATOM 1693 N N . LEU A 1 221 ? -11.012 -1.071 1.923 1.00 96.38 221 LEU A N 1
ATOM 1694 C CA . LEU A 1 221 ? -11.943 -0.190 1.218 1.00 96.38 221 LEU A CA 1
ATOM 1695 C C . LEU A 1 221 ? -13.396 -0.669 1.340 1.00 96.38 221 LEU A C 1
ATOM 1697 O O . LEU A 1 221 ? -14.273 0.106 1.717 1.00 96.38 221 LEU A O 1
ATOM 1701 N N . VAL A 1 222 ? -13.662 -1.932 1.000 1.00 96.81 222 VAL A N 1
ATOM 1702 C CA . VAL A 1 222 ? -15.039 -2.445 0.892 1.00 96.81 222 VAL A CA 1
ATOM 1703 C C . VAL A 1 222 ? -15.670 -2.730 2.251 1.00 96.81 222 VAL A C 1
ATOM 1705 O O . VAL A 1 222 ? -16.893 -2.742 2.358 1.00 96.81 222 VAL A O 1
ATOM 1708 N N . SER A 1 223 ? -14.857 -2.938 3.289 1.00 95.56 223 SER A N 1
ATOM 1709 C CA . SER A 1 223 ? -15.359 -3.326 4.610 1.00 95.56 223 SER A CA 1
ATOM 1710 C C . SER A 1 223 ? -15.237 -2.214 5.646 1.00 95.56 223 SER A C 1
ATOM 1712 O O . SER A 1 223 ? -16.127 -2.070 6.471 1.00 95.56 223 SER A O 1
ATOM 1714 N N . LEU A 1 224 ? -14.155 -1.430 5.647 1.00 95.56 224 LEU A N 1
ATOM 1715 C CA . LEU A 1 224 ? -13.801 -0.569 6.784 1.00 95.56 224 LEU A CA 1
ATOM 1716 C C . LEU A 1 224 ? -13.885 0.925 6.480 1.00 95.56 224 LEU A C 1
ATOM 1718 O O . LEU A 1 224 ? -14.214 1.702 7.375 1.00 95.56 224 LEU A O 1
ATOM 1722 N N . PHE A 1 225 ? -13.624 1.340 5.240 1.00 96.88 225 PHE A N 1
ATOM 1723 C CA . PHE A 1 225 ? -13.582 2.759 4.881 1.00 96.88 225 PHE A CA 1
ATOM 1724 C C . PHE A 1 225 ? -14.913 3.473 5.139 1.00 96.88 225 PHE A C 1
ATOM 1726 O O . PHE A 1 225 ? -14.963 4.427 5.912 1.00 96.88 225 PHE A O 1
ATOM 1733 N N . VAL A 1 226 ? -16.007 2.980 4.553 1.00 97.38 226 VAL A N 1
ATOM 1734 C CA . VAL A 1 226 ? -17.338 3.586 4.701 1.00 97.38 226 VAL A CA 1
ATOM 1735 C C . VAL A 1 226 ? -17.786 3.700 6.165 1.00 97.38 226 VAL A C 1
ATOM 1737 O O . VAL A 1 226 ? -18.148 4.810 6.564 1.00 97.38 226 VAL A O 1
ATOM 1740 N N . PRO A 1 227 ? -17.773 2.632 6.992 1.00 96.50 227 PRO A N 1
ATOM 1741 C CA . PRO A 1 227 ? -18.227 2.741 8.376 1.00 96.50 227 PRO A CA 1
ATOM 1742 C C . PRO A 1 227 ? -17.315 3.643 9.213 1.00 96.50 227 PRO A C 1
ATOM 1744 O O . PRO A 1 227 ? -17.821 4.380 10.059 1.00 96.50 227 PRO A O 1
ATOM 1747 N N . LEU A 1 228 ? -16.003 3.660 8.950 1.00 95.44 228 LEU A N 1
ATOM 1748 C CA . LEU A 1 228 ? -15.071 4.579 9.606 1.00 95.44 228 LEU A CA 1
ATOM 1749 C C . LEU A 1 228 ? -15.396 6.041 9.266 1.00 95.44 228 LEU A C 1
ATOM 1751 O O . LEU A 1 228 ? -15.590 6.860 10.163 1.00 95.44 228 LEU A O 1
ATOM 1755 N N . THR A 1 229 ? -15.494 6.376 7.977 1.00 95.94 229 THR A N 1
ATOM 1756 C CA . THR A 1 229 ? -15.795 7.743 7.528 1.00 95.94 229 THR A CA 1
ATOM 1757 C C . THR A 1 229 ? -17.166 8.198 8.020 1.00 95.94 229 THR A C 1
ATOM 1759 O O . THR A 1 229 ? -17.316 9.319 8.507 1.00 95.94 229 THR A O 1
ATOM 1762 N N . ALA A 1 230 ? -18.168 7.323 7.950 1.00 95.69 230 ALA A N 1
ATOM 1763 C CA . ALA A 1 230 ? -19.498 7.610 8.456 1.00 95.69 230 ALA A CA 1
ATOM 1764 C C . ALA A 1 230 ? -19.509 7.788 9.983 1.00 95.69 230 ALA A C 1
ATOM 1766 O O . ALA A 1 230 ? -20.154 8.710 10.470 1.00 95.69 230 ALA A O 1
ATOM 1767 N N . GLY A 1 231 ? -18.767 6.976 10.739 1.00 93.88 231 GLY A N 1
ATOM 1768 C CA . GLY A 1 231 ? -18.657 7.115 12.192 1.00 93.88 231 GLY A CA 1
ATOM 1769 C C . GLY A 1 231 ? -18.057 8.453 12.636 1.00 93.88 231 GLY A C 1
ATOM 1770 O O . GLY A 1 231 ? -18.467 8.992 13.661 1.00 93.88 231 GLY A O 1
ATOM 1771 N N . ILE A 1 232 ? -17.133 9.017 11.851 1.00 93.38 232 ILE A N 1
ATOM 1772 C CA . ILE A 1 232 ? -16.486 10.305 12.149 1.00 93.38 232 ILE A CA 1
ATOM 1773 C C . ILE A 1 232 ? -17.361 11.488 11.715 1.00 93.38 232 ILE A C 1
ATOM 1775 O O . ILE A 1 232 ? -17.546 12.439 12.474 1.00 93.38 232 ILE A O 1
ATOM 1779 N N . TYR A 1 233 ? -17.896 11.454 10.491 1.00 94.38 233 TYR A N 1
ATOM 1780 C CA . TYR A 1 233 ? -18.511 12.635 9.871 1.00 94.38 233 TYR A CA 1
ATOM 1781 C C . TYR A 1 233 ? -20.041 12.596 9.812 1.00 94.38 233 TYR A C 1
ATOM 1783 O O . TYR A 1 233 ? -20.683 13.643 9.682 1.00 94.38 233 TYR A O 1
ATOM 1791 N N . TRP A 1 234 ? -20.663 11.419 9.903 1.00 94.31 234 TRP A N 1
ATOM 1792 C CA . TRP A 1 234 ? -22.100 11.271 9.709 1.00 94.31 234 TRP A CA 1
ATOM 1793 C C . TRP A 1 234 ? -22.850 11.093 11.029 1.00 94.31 234 TRP A C 1
ATOM 1795 O O . TRP A 1 234 ? -22.904 10.018 11.613 1.00 94.31 234 TRP A O 1
ATOM 1805 N N . LYS A 1 235 ? -23.561 12.145 11.452 1.00 88.75 235 LYS A N 1
ATOM 1806 C CA . LYS A 1 235 ? -24.341 12.173 12.709 1.00 88.75 235 LYS A CA 1
ATOM 1807 C C . LYS A 1 235 ? -25.421 11.086 12.844 1.00 88.75 235 LYS A C 1
ATOM 1809 O O . LYS A 1 235 ? -25.982 10.930 13.924 1.00 88.75 235 LYS A O 1
ATOM 1814 N N . ARG A 1 236 ? -25.797 10.413 11.750 1.00 87.94 236 ARG A N 1
ATOM 1815 C CA . ARG A 1 236 ? -26.796 9.329 11.747 1.00 87.94 236 ARG A CA 1
ATOM 1816 C C . ARG A 1 236 ? -26.173 7.931 11.745 1.00 87.94 236 ARG A C 1
ATOM 1818 O O . ARG A 1 236 ? -26.929 6.966 11.777 1.00 87.94 236 ARG A O 1
ATOM 1825 N N . ALA A 1 237 ? -24.845 7.818 11.706 1.00 91.81 237 ALA A N 1
ATOM 1826 C CA . ALA A 1 237 ? -24.167 6.532 11.769 1.00 91.81 237 ALA A CA 1
ATOM 1827 C C . ALA A 1 237 ? -24.529 5.790 13.065 1.00 91.81 237 ALA A C 1
ATOM 1829 O O . ALA A 1 237 ? -24.565 6.380 14.146 1.00 91.81 237 ALA A O 1
ATOM 1830 N N . ASN A 1 238 ? -24.814 4.494 12.952 1.00 93.44 238 ASN A N 1
ATOM 1831 C CA . ASN A 1 238 ? -25.125 3.630 14.086 1.00 93.44 238 ASN A CA 1
ATOM 1832 C C . ASN A 1 238 ? -24.495 2.240 13.916 1.00 93.44 238 ASN A C 1
ATOM 1834 O O . ASN A 1 238 ? -24.030 1.883 12.834 1.00 93.44 238 ASN A O 1
ATOM 1838 N N . LEU A 1 239 ? -24.487 1.456 15.000 1.00 93.25 239 LEU A N 1
ATOM 1839 C CA . LEU A 1 239 ? -23.857 0.134 15.034 1.00 93.25 239 LEU A CA 1
ATOM 1840 C C . LEU A 1 239 ? -24.406 -0.804 13.949 1.00 93.25 239 LEU A C 1
ATOM 1842 O O . LEU A 1 239 ? -23.630 -1.465 13.266 1.00 93.25 239 LEU A O 1
ATOM 1846 N N . THR A 1 240 ? -25.728 -0.833 13.766 1.00 94.31 240 THR A N 1
ATOM 1847 C CA . THR A 1 240 ? -26.398 -1.684 12.772 1.00 94.31 240 THR A CA 1
ATOM 1848 C C . THR A 1 240 ? -25.947 -1.346 11.352 1.00 94.31 240 THR A C 1
ATOM 1850 O O . THR A 1 240 ? -25.584 -2.241 10.595 1.00 94.31 240 THR A O 1
ATOM 1853 N N . GLY A 1 241 ? -25.916 -0.056 11.002 1.00 95.56 241 GLY A N 1
ATOM 1854 C CA . GLY A 1 241 ? -25.397 0.433 9.728 1.00 95.56 241 GLY A CA 1
ATOM 1855 C C . GLY A 1 241 ? -23.940 0.044 9.519 1.00 95.56 241 GLY A C 1
ATOM 1856 O O . GLY A 1 241 ? -23.609 -0.486 8.462 1.00 95.56 241 GLY A O 1
ATOM 1857 N N . CYS A 1 242 ? -23.089 0.220 10.534 1.00 96.19 242 CYS A N 1
ATOM 1858 C CA . CYS A 1 242 ? -21.674 -0.130 10.436 1.00 96.19 242 CYS A CA 1
ATOM 1859 C C . CYS A 1 242 ? -21.459 -1.633 10.208 1.00 96.19 242 CYS A C 1
ATOM 1861 O O . CYS A 1 242 ? -20.723 -2.011 9.301 1.00 96.19 242 CYS A O 1
ATOM 1863 N N . LEU A 1 243 ? -22.127 -2.499 10.977 1.00 96.44 243 LEU A N 1
ATOM 1864 C CA . LEU A 1 243 ? -21.990 -3.952 10.831 1.00 96.44 243 LEU A CA 1
ATOM 1865 C C . LEU A 1 243 ? -22.517 -4.448 9.477 1.00 96.44 243 LEU A C 1
ATOM 1867 O O . LEU A 1 243 ? -21.876 -5.284 8.838 1.00 96.44 243 LEU A O 1
ATOM 1871 N N . LEU A 1 244 ? -23.652 -3.910 9.012 1.00 96.69 244 LEU A N 1
ATOM 1872 C CA . LEU A 1 244 ? -24.190 -4.230 7.687 1.00 96.69 244 LEU A CA 1
ATOM 1873 C C . LEU A 1 244 ? -23.260 -3.746 6.571 1.00 96.69 244 LEU A C 1
ATOM 1875 O O . LEU A 1 244 ? -23.013 -4.488 5.628 1.00 96.69 244 LEU A O 1
ATOM 1879 N N . SER A 1 245 ? -22.712 -2.537 6.693 1.00 97.44 245 SER A N 1
ATOM 1880 C CA . SER A 1 245 ? -21.734 -1.965 5.763 1.00 97.44 245 SER A CA 1
ATOM 1881 C C . SER A 1 245 ? -20.492 -2.850 5.615 1.00 97.44 245 SER A C 1
ATOM 1883 O O . SER A 1 245 ? -20.124 -3.195 4.490 1.00 97.44 245 SER A O 1
ATOM 1885 N N . MET A 1 246 ? -19.917 -3.300 6.738 1.00 97.44 246 MET A N 1
ATOM 1886 C CA . MET A 1 246 ? -18.774 -4.221 6.764 1.00 97.44 246 MET A CA 1
ATOM 1887 C C . MET A 1 246 ? -19.102 -5.564 6.098 1.00 97.44 246 MET A C 1
ATOM 1889 O O . MET A 1 246 ? -18.366 -6.023 5.227 1.00 97.44 246 MET A O 1
ATOM 1893 N N . GLY A 1 247 ? -20.208 -6.199 6.498 1.00 97.38 247 GLY A N 1
ATOM 1894 C CA . GLY A 1 247 ? -20.566 -7.540 6.031 1.00 97.38 247 GLY A CA 1
ATOM 1895 C C . GLY A 1 247 ? -21.019 -7.574 4.572 1.00 97.38 247 GLY A C 1
ATOM 1896 O O . GLY A 1 247 ? -20.522 -8.379 3.788 1.00 97.38 247 GLY A O 1
ATOM 1897 N N . VAL A 1 248 ? -21.943 -6.691 4.187 1.00 97.75 248 VAL A N 1
ATOM 1898 C CA . VAL A 1 248 ? -22.504 -6.656 2.827 1.00 97.75 248 VAL A CA 1
ATOM 1899 C C . VAL A 1 248 ? -21.445 -6.227 1.813 1.00 97.75 248 VAL A C 1
ATOM 1901 O O . VAL A 1 248 ? -21.357 -6.836 0.749 1.00 97.75 248 VAL A O 1
ATOM 1904 N N . GLY A 1 249 ? -20.608 -5.237 2.145 1.00 97.44 249 GLY A N 1
ATOM 1905 C CA . GLY A 1 249 ? -19.501 -4.819 1.282 1.00 97.44 249 GLY A CA 1
ATOM 1906 C C . GLY A 1 249 ? -18.519 -5.957 0.999 1.00 97.44 249 GLY A C 1
ATOM 1907 O O . GLY A 1 249 ? -18.188 -6.212 -0.161 1.00 97.44 249 GLY A O 1
ATOM 1908 N N . LEU A 1 250 ? -18.129 -6.698 2.043 1.00 96.94 250 LEU A N 1
ATOM 1909 C CA . LEU A 1 250 ? -17.250 -7.862 1.930 1.00 96.94 250 LEU A CA 1
ATOM 1910 C C . LEU A 1 250 ? -17.875 -8.985 1.089 1.00 96.94 250 LEU A C 1
ATOM 1912 O O . LEU A 1 250 ? -17.227 -9.508 0.184 1.00 96.94 250 LEU A O 1
ATOM 1916 N N . VAL A 1 251 ? -19.133 -9.348 1.361 1.00 97.44 251 VAL A N 1
ATOM 1917 C CA . VAL A 1 251 ? -19.828 -10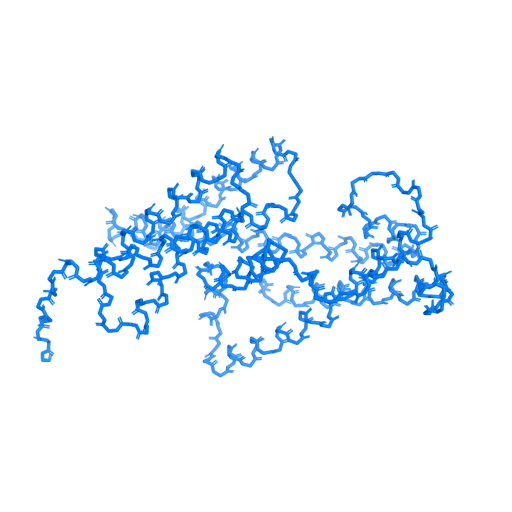.432 0.647 1.00 97.44 251 VAL A CA 1
ATOM 1918 C C . VAL A 1 251 ? -19.996 -10.104 -0.834 1.00 97.44 251 VAL A C 1
ATOM 1920 O O . VAL A 1 251 ? -19.720 -10.957 -1.674 1.00 97.44 251 VAL A O 1
ATOM 1923 N N . VAL A 1 252 ? -20.403 -8.877 -1.171 1.00 97.31 252 VAL A N 1
ATOM 1924 C CA . VAL A 1 252 ? -20.562 -8.464 -2.573 1.00 97.31 252 VAL A CA 1
ATOM 1925 C C . VAL A 1 252 ? -19.218 -8.451 -3.292 1.00 97.31 252 VAL A C 1
ATOM 1927 O O . VAL A 1 252 ? -19.137 -8.937 -4.415 1.00 97.31 252 VAL A O 1
ATOM 1930 N N . TRP A 1 253 ? -18.153 -7.962 -2.653 1.00 96.06 253 TRP A N 1
ATOM 1931 C CA . TRP A 1 253 ? -16.818 -7.993 -3.248 1.00 96.06 253 TRP A CA 1
ATOM 1932 C C . TRP A 1 253 ? -16.353 -9.424 -3.557 1.00 96.06 253 TRP A C 1
ATOM 1934 O O . TRP A 1 253 ? -15.948 -9.697 -4.687 1.00 96.06 253 TRP A O 1
ATOM 1944 N N . LEU A 1 254 ? -16.477 -10.349 -2.597 1.00 95.38 254 LEU A N 1
ATOM 1945 C CA . LEU A 1 254 ? -16.123 -11.760 -2.792 1.00 95.38 254 LEU A CA 1
ATOM 1946 C C . LEU A 1 254 ? -16.990 -12.433 -3.863 1.00 95.38 254 LEU A C 1
ATOM 1948 O O . LEU A 1 254 ? -16.478 -13.194 -4.682 1.00 95.38 254 LEU A O 1
ATOM 1952 N N . PHE A 1 255 ? -18.289 -12.128 -3.894 1.00 96.06 255 PHE A N 1
ATOM 1953 C CA . PHE A 1 255 ? -19.190 -12.628 -4.928 1.00 96.06 255 PHE A CA 1
ATOM 1954 C C . PHE A 1 255 ? -18.795 -12.119 -6.318 1.00 96.06 255 PHE A C 1
ATOM 1956 O O . PHE A 1 255 ? -18.750 -12.906 -7.256 1.00 96.06 255 PHE A O 1
ATOM 1963 N N . CYS A 1 256 ? -18.462 -10.834 -6.462 1.00 94.69 256 CYS A N 1
ATOM 1964 C CA . CYS A 1 256 ? -18.029 -10.265 -7.738 1.00 94.69 256 CYS A CA 1
ATOM 1965 C C . CYS A 1 256 ? -16.676 -10.813 -8.209 1.00 94.69 256 CYS A C 1
ATOM 1967 O O . CYS A 1 256 ? -16.474 -10.945 -9.414 1.00 94.69 256 CYS A O 1
ATOM 1969 N N . LEU A 1 257 ? -15.769 -11.145 -7.281 1.00 92.00 257 LEU A N 1
ATOM 1970 C CA . LEU A 1 257 ? -14.532 -11.859 -7.607 1.00 92.00 257 LEU A CA 1
ATOM 1971 C C . LEU A 1 257 ? -14.826 -13.262 -8.142 1.00 92.00 257 LEU A C 1
ATOM 1973 O O . LEU A 1 257 ? -14.262 -13.655 -9.154 1.00 92.00 257 LEU A O 1
ATOM 1977 N N . TRP A 1 258 ? -15.729 -13.998 -7.492 1.00 94.06 258 TRP A N 1
ATOM 1978 C CA . TRP A 1 258 ? -16.118 -15.341 -7.924 1.00 94.06 258 TRP A CA 1
ATOM 1979 C C . TRP A 1 258 ? -16.904 -15.348 -9.244 1.00 94.06 258 TRP A C 1
ATOM 1981 O O . TRP A 1 258 ? -16.724 -16.241 -10.063 1.00 94.06 258 TRP A O 1
ATOM 1991 N N . ALA A 1 259 ? -17.769 -14.355 -9.454 1.00 93.12 259 ALA A N 1
ATOM 1992 C CA . ALA A 1 259 ? -18.612 -14.230 -10.641 1.00 93.12 259 ALA A CA 1
ATOM 1993 C C . ALA A 1 259 ? -17.911 -13.562 -11.839 1.00 93.12 259 ALA A C 1
ATOM 1995 O O . ALA A 1 259 ? -18.553 -13.385 -12.871 1.00 93.12 259 ALA A O 1
ATOM 1996 N N . GLU A 1 260 ? -16.643 -13.154 -11.694 1.00 90.12 260 GLU A N 1
ATOM 1997 C CA . GLU A 1 260 ? -15.836 -12.496 -12.734 1.00 90.12 260 GLU A CA 1
ATOM 1998 C C . GLU A 1 260 ? -16.570 -11.341 -13.439 1.00 90.12 260 GLU A C 1
ATOM 2000 O O . GLU A 1 260 ? -16.689 -11.283 -14.663 1.00 90.12 260 GLU A O 1
ATOM 2005 N N . THR A 1 261 ? -17.108 -10.401 -12.657 1.00 89.12 261 THR A N 1
ATOM 2006 C CA . THR A 1 261 ? -17.931 -9.314 -13.205 1.00 89.12 261 THR A CA 1
ATOM 2007 C C . THR A 1 261 ? -17.178 -8.423 -14.198 1.00 89.12 261 THR A C 1
ATOM 2009 O O . THR A 1 261 ? -16.008 -8.102 -14.001 1.00 89.12 261 THR A O 1
ATOM 2012 N N . ASP A 1 262 ? -17.891 -7.898 -15.203 1.00 83.94 262 ASP A N 1
ATOM 2013 C CA . ASP A 1 262 ? -17.319 -7.020 -16.241 1.00 83.94 262 ASP A CA 1
ATOM 2014 C C . ASP A 1 262 ? -16.639 -5.752 -15.691 1.00 83.94 262 ASP A C 1
ATOM 2016 O O . ASP A 1 262 ? -15.666 -5.246 -16.270 1.00 83.94 262 ASP A O 1
ATOM 2020 N N . TYR A 1 263 ? -17.164 -5.234 -14.577 1.00 89.06 263 TYR A N 1
ATOM 2021 C CA . TYR A 1 263 ? -16.657 -4.065 -13.858 1.00 89.06 263 TYR A CA 1
ATOM 2022 C C . TYR A 1 263 ? -15.884 -4.466 -12.600 1.00 89.06 263 TYR A C 1
ATOM 2024 O O . TYR A 1 263 ? -16.085 -5.544 -12.049 1.00 89.06 263 TYR A O 1
ATOM 2032 N N . SER A 1 264 ? -15.035 -3.555 -12.115 1.00 89.75 264 SER A N 1
ATOM 2033 C CA . SER A 1 264 ? -14.179 -3.786 -10.948 1.00 89.75 264 SER A CA 1
ATOM 2034 C C . SER A 1 264 ? -14.979 -4.244 -9.711 1.00 89.75 264 SER A C 1
ATOM 2036 O O . SER A 1 264 ? -15.813 -3.475 -9.217 1.00 89.75 264 SER A O 1
ATOM 2038 N N . PRO A 1 265 ? -14.685 -5.435 -9.146 1.00 92.62 265 PRO A N 1
ATOM 2039 C CA . PRO A 1 265 ? -15.333 -5.947 -7.933 1.00 92.62 265 PRO A CA 1
ATOM 2040 C C . PRO A 1 265 ? -15.255 -4.982 -6.746 1.00 92.62 265 PRO A C 1
ATOM 2042 O O . PRO A 1 265 ? -16.158 -4.923 -5.913 1.00 92.62 265 PRO A O 1
ATOM 2045 N N . MET A 1 266 ? -14.182 -4.190 -6.678 1.00 93.00 266 MET A N 1
ATOM 2046 C CA . MET A 1 266 ? -13.938 -3.219 -5.608 1.00 93.00 266 MET A CA 1
ATOM 2047 C C . MET A 1 266 ? -14.991 -2.105 -5.598 1.00 93.00 266 MET A C 1
ATOM 2049 O O . MET A 1 266 ? -15.395 -1.642 -4.533 1.00 93.00 266 MET A O 1
ATOM 2053 N N . MET A 1 267 ? -15.486 -1.706 -6.774 1.00 94.44 267 MET A N 1
ATOM 2054 C CA . MET A 1 267 ? -16.546 -0.700 -6.885 1.00 94.44 267 MET A CA 1
ATOM 2055 C C . MET A 1 267 ? -17.888 -1.247 -6.427 1.00 94.44 267 MET A C 1
ATOM 2057 O O . MET A 1 267 ? -18.602 -0.561 -5.701 1.00 94.44 267 MET A O 1
ATOM 2061 N N . TRP A 1 268 ? -18.205 -2.493 -6.781 1.00 95.25 268 TRP A N 1
ATOM 2062 C CA . TRP A 1 268 ? -19.414 -3.153 -6.297 1.00 95.25 268 TRP A CA 1
ATOM 2063 C C . TRP A 1 268 ? -19.403 -3.317 -4.780 1.00 95.25 268 TRP A C 1
ATOM 2065 O O . TRP A 1 268 ? -20.385 -2.966 -4.130 1.00 95.25 268 TRP A O 1
ATOM 2075 N N . GLY A 1 269 ? -18.278 -3.757 -4.210 1.00 96.38 269 GLY A N 1
ATOM 2076 C CA . GLY A 1 269 ? -18.107 -3.847 -2.761 1.00 96.38 269 GLY A CA 1
ATOM 2077 C C . GLY A 1 269 ? -18.271 -2.494 -2.063 1.00 96.38 269 GLY A C 1
ATOM 2078 O O . GLY A 1 269 ? -19.033 -2.385 -1.105 1.00 96.38 269 GLY A O 1
ATOM 2079 N N . LEU A 1 270 ? -17.633 -1.436 -2.577 1.00 96.75 270 LEU A N 1
ATOM 2080 C CA . LEU A 1 270 ? -17.743 -0.083 -2.016 1.00 96.75 270 LEU A CA 1
ATOM 2081 C C . LEU A 1 270 ? -19.175 0.473 -2.104 1.00 96.75 270 LEU A C 1
ATOM 2083 O O . LEU A 1 270 ? -19.681 1.054 -1.139 1.00 96.75 270 LEU A O 1
ATOM 2087 N N . LEU A 1 271 ? -19.847 0.284 -3.242 1.00 96.88 271 LEU A N 1
ATOM 2088 C CA . LEU A 1 271 ? -21.241 0.691 -3.426 1.00 96.88 271 LEU A CA 1
ATOM 2089 C C . LEU A 1 271 ? -22.159 -0.060 -2.462 1.00 96.88 271 LEU A C 1
ATOM 2091 O O . LEU A 1 271 ? -22.966 0.564 -1.775 1.00 96.88 271 LEU A O 1
ATOM 2095 N N . ALA A 1 272 ? -22.002 -1.378 -2.361 1.00 97.50 272 ALA A N 1
ATOM 2096 C CA . ALA A 1 272 ? -22.793 -2.211 -1.468 1.00 97.50 272 ALA A CA 1
ATOM 2097 C C . ALA A 1 272 ? -22.574 -1.835 0.005 1.00 97.50 272 ALA A C 1
ATOM 2099 O O . ALA A 1 272 ? -23.540 -1.684 0.750 1.00 97.50 272 ALA A O 1
ATOM 2100 N N . SER A 1 273 ? -21.324 -1.586 0.399 1.00 97.56 273 SER A N 1
ATOM 2101 C CA . SER A 1 273 ? -20.952 -1.079 1.722 1.00 97.56 273 SER A CA 1
ATOM 2102 C C . SER A 1 273 ? -21.618 0.262 2.041 1.00 97.56 273 SER A C 1
ATOM 2104 O O . SER A 1 273 ? -22.148 0.454 3.137 1.00 97.56 273 SER A O 1
ATOM 2106 N N . THR A 1 274 ? -21.657 1.173 1.065 1.00 97.38 274 THR A N 1
ATOM 2107 C CA . THR A 1 274 ? -22.299 2.491 1.187 1.00 97.38 274 THR A CA 1
ATOM 2108 C C . THR A 1 274 ? -23.814 2.370 1.319 1.00 97.38 274 THR A C 1
ATOM 2110 O O . THR A 1 274 ? -24.407 2.950 2.229 1.00 97.38 274 THR A O 1
ATOM 2113 N N . VAL A 1 275 ? -24.453 1.578 0.456 1.00 97.56 275 VAL A N 1
ATOM 2114 C CA . VAL A 1 275 ? -25.903 1.345 0.499 1.00 97.56 275 VAL A CA 1
ATOM 2115 C C . VAL A 1 275 ? -26.302 0.670 1.808 1.00 97.56 275 VAL A C 1
ATOM 2117 O O . VAL A 1 275 ? -27.258 1.107 2.444 1.00 97.56 275 VAL A O 1
ATOM 2120 N N . ALA A 1 276 ? -25.552 -0.338 2.255 1.00 96.94 276 ALA A N 1
ATOM 2121 C CA . ALA A 1 276 ? -25.801 -1.026 3.516 1.00 96.94 276 ALA A CA 1
ATOM 2122 C C . ALA A 1 276 ? -25.608 -0.103 4.731 1.00 96.94 276 ALA A C 1
ATOM 2124 O O . ALA A 1 276 ? -26.425 -0.144 5.653 1.00 96.94 276 ALA A O 1
ATOM 2125 N N . MET A 1 277 ? -24.606 0.787 4.702 1.00 97.06 277 MET A N 1
ATOM 2126 C CA . MET A 1 277 ? -24.422 1.811 5.735 1.00 97.06 277 MET A CA 1
ATOM 2127 C C . MET A 1 277 ? -25.640 2.729 5.823 1.00 97.06 277 MET A C 1
ATOM 2129 O O . MET A 1 277 ? -26.161 2.976 6.913 1.00 97.06 277 MET A O 1
ATOM 2133 N N . VAL A 1 278 ? -26.119 3.216 4.675 1.00 95.69 278 VAL A N 1
ATOM 2134 C CA . VAL A 1 278 ? -27.270 4.121 4.613 1.00 95.69 278 VAL A CA 1
ATOM 2135 C C . VAL A 1 278 ? -28.549 3.409 5.043 1.00 95.69 278 VAL A C 1
ATOM 2137 O O . VAL A 1 278 ? -29.254 3.905 5.921 1.00 95.69 278 VAL A O 1
ATOM 2140 N N . ALA A 1 279 ? -28.827 2.231 4.487 1.00 94.81 279 ALA A N 1
ATOM 2141 C CA . ALA A 1 279 ? -30.011 1.444 4.805 1.00 94.81 279 ALA A CA 1
ATOM 2142 C C . ALA A 1 279 ? -30.047 1.058 6.289 1.00 94.81 279 ALA A C 1
ATOM 2144 O O . ALA A 1 279 ? -31.034 1.334 6.966 1.00 94.81 279 ALA A O 1
ATOM 2145 N N . GLY A 1 280 ? -28.961 0.503 6.835 1.00 93.38 280 GLY A N 1
ATOM 2146 C CA . GLY A 1 280 ? -28.895 0.129 8.249 1.00 93.38 280 GLY A CA 1
ATOM 2147 C C . GLY A 1 280 ? -29.006 1.327 9.193 1.00 93.38 280 GLY A C 1
ATOM 2148 O O . GLY A 1 280 ? -29.662 1.238 10.234 1.00 93.38 280 GLY A O 1
ATOM 2149 N N . SER A 1 281 ? -28.452 2.477 8.795 1.00 92.31 281 SER A N 1
ATOM 2150 C CA . SER A 1 281 ? -28.554 3.711 9.581 1.00 92.31 281 SER A CA 1
ATOM 2151 C C . SER A 1 281 ? -29.971 4.297 9.604 1.00 92.31 281 SER A C 1
ATOM 2153 O O . SER A 1 281 ? -30.357 4.920 10.590 1.00 92.31 281 SER A O 1
ATOM 2155 N N . LEU A 1 282 ? -30.755 4.095 8.541 1.00 89.50 282 LEU A N 1
ATOM 2156 C CA . LEU A 1 282 ? -32.144 4.559 8.448 1.00 89.50 282 LEU A CA 1
ATOM 2157 C C . LEU A 1 282 ? -33.150 3.576 9.063 1.00 89.50 282 LEU A C 1
ATOM 2159 O O . LEU A 1 282 ? -34.155 4.010 9.621 1.00 89.50 282 LEU A O 1
ATOM 2163 N N . LEU A 1 283 ? -32.890 2.270 8.956 1.00 85.94 283 LEU A N 1
ATOM 2164 C CA . LEU A 1 283 ? -33.777 1.211 9.449 1.00 85.94 283 LEU A CA 1
ATOM 2165 C C . LEU A 1 283 ? -33.670 1.010 10.964 1.00 85.94 283 LEU A C 1
ATOM 2167 O O . LEU A 1 283 ? -34.656 0.673 11.616 1.00 85.94 283 LEU A O 1
ATOM 2171 N N . SER A 1 284 ? -32.485 1.218 11.540 1.00 77.44 284 SER A N 1
ATOM 2172 C CA . SER A 1 284 ? -32.292 1.099 12.982 1.00 77.44 284 SER A CA 1
ATOM 2173 C C . SER A 1 284 ? -32.729 2.391 13.673 1.00 77.44 284 SER A C 1
ATOM 2175 O O . SER A 1 284 ? -32.142 3.453 13.460 1.00 77.44 284 SER A O 1
ATOM 2177 N N . GLN A 1 285 ? -33.751 2.302 14.529 1.00 61.06 285 GLN A N 1
ATOM 2178 C CA . GLN A 1 285 ? -34.158 3.418 15.384 1.00 61.06 285 GLN A CA 1
ATOM 2179 C C . GLN A 1 285 ? -32.967 3.873 16.238 1.00 61.06 285 GLN A C 1
ATOM 2181 O O . GLN A 1 285 ? -32.158 3.054 16.682 1.00 61.06 285 GLN A O 1
ATOM 2186 N N . ARG A 1 286 ? -32.840 5.193 16.430 1.00 56.50 286 ARG A N 1
ATOM 2187 C CA . ARG A 1 286 ? -31.792 5.802 17.262 1.00 56.50 286 ARG A CA 1
ATOM 2188 C C . ARG A 1 286 ? -31.703 5.058 18.601 1.00 56.50 286 ARG A C 1
ATOM 2190 O O . ARG A 1 286 ? -32.727 4.975 19.279 1.00 56.50 286 ARG A O 1
ATOM 2197 N N . PRO A 1 287 ? -30.515 4.628 19.058 1.00 50.50 287 PRO A N 1
ATOM 2198 C CA . PRO A 1 287 ? -30.305 4.529 20.491 1.00 50.50 287 PRO A CA 1
ATOM 2199 C C . PRO A 1 287 ? -30.604 5.923 21.045 1.00 50.50 287 PRO A C 1
ATOM 2201 O O . PRO A 1 287 ? -30.031 6.910 20.569 1.00 50.50 287 PRO A O 1
ATOM 2204 N N . ALA A 1 288 ? -31.565 6.027 21.963 1.00 43.12 288 ALA A N 1
ATOM 2205 C CA . ALA A 1 288 ? -31.773 7.256 22.707 1.00 43.12 288 ALA A CA 1
ATOM 2206 C C . ALA A 1 288 ? -30.405 7.667 23.253 1.00 43.12 288 ALA A C 1
ATOM 2208 O O . ALA A 1 288 ? -29.751 6.875 23.931 1.00 43.12 288 ALA A O 1
ATOM 2209 N N . VAL A 1 289 ? -29.941 8.860 22.879 1.00 46.56 289 VAL A N 1
ATOM 2210 C CA . 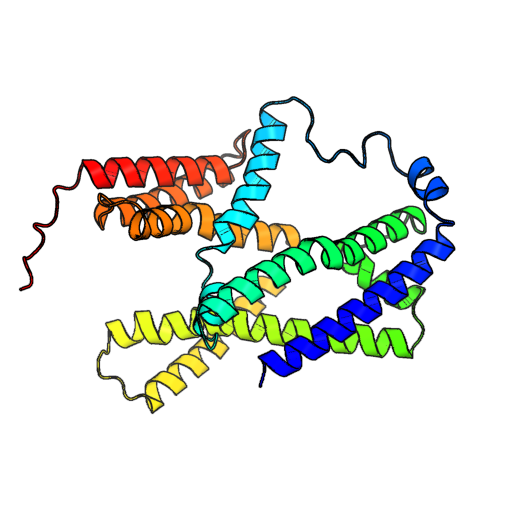VAL A 1 289 ? -28.757 9.459 23.486 1.00 46.56 289 VAL A CA 1
ATOM 2211 C C . VAL A 1 289 ? -29.049 9.464 24.980 1.00 46.56 289 VAL A C 1
ATOM 2213 O O . VAL A 1 289 ? -29.919 10.209 25.427 1.00 46.56 289 VAL A O 1
ATOM 2216 N N . ALA A 1 290 ? -28.410 8.568 25.733 1.00 40.72 290 ALA A N 1
ATOM 2217 C CA . ALA A 1 290 ? -28.424 8.644 27.179 1.00 40.72 290 ALA A CA 1
ATOM 2218 C C . ALA A 1 290 ? -27.772 9.988 27.499 1.00 40.72 290 ALA A C 1
ATOM 2220 O O . ALA A 1 290 ? -26.581 10.174 27.255 1.00 40.72 290 ALA A O 1
ATOM 2221 N N . GLY A 1 291 ? -28.596 10.955 27.902 1.00 38.41 291 GLY A N 1
ATOM 2222 C CA . GLY A 1 291 ? -28.142 12.273 28.305 1.00 38.41 291 GLY A CA 1
ATOM 2223 C C . GLY A 1 291 ? -27.140 12.110 29.437 1.00 38.41 291 GLY A C 1
ATOM 2224 O O . GLY A 1 291 ? -27.517 11.742 30.546 1.00 38.41 291 GLY A O 1
ATOM 2225 N N . GLY A 1 292 ? -25.868 12.332 29.127 1.00 33.12 292 GLY A N 1
ATOM 2226 C CA . GLY A 1 292 ? -24.833 12.553 30.120 1.00 33.12 292 GLY A CA 1
ATOM 2227 C C . GLY A 1 292 ? -24.787 14.043 30.414 1.00 33.12 292 GLY A C 1
ATOM 2228 O O . GLY A 1 292 ? -24.413 14.818 29.532 1.00 33.12 292 GLY A O 1
ATOM 2229 N N . ASN A 1 293 ? -25.234 14.405 31.618 1.00 33.41 293 ASN A N 1
ATOM 2230 C CA . ASN A 1 293 ? -24.800 15.620 32.309 1.00 33.41 293 ASN A CA 1
ATOM 2231 C C . ASN A 1 293 ? -23.283 15.601 32.515 1.00 33.41 293 ASN A C 1
ATOM 2233 O O . ASN A 1 293 ? -22.747 14.488 32.731 1.00 33.41 293 ASN A O 1
#

Secondary structure (DSSP, 8-state):
-HHHHHHHHHHHHHHHHHHHHHHHHHHHTSHHHHHHHSPTTTT--SPPS-HHHHHHHHHHHHHHHHHHTT-HHHHHHHHTSSSHHHHHHHHHHHHHHHHHHTHHHHHHHHHHHHH-TT--S-GGGHHHHHHHHHS-HHHHHHHHHHHHHHHHHHHHHHHHHHHHHIIIIIIHHH-TT--HHHHHHHHHHHHHHHHHHHHHHHHH----HHHHHHHHHHHHIIIIIHHHHHHHH-TT--HHHHHHHHHHHHHHHHHHHHTT-SS-HHHHHHHHHHHHHHHHHHHSPPPP-----

Foldseek 3Di:
DLVVLLVVLVVLLLVLLVVLLVQLCVVCPHDVSLVVQDDPCPPPPQFPPDPQRNLVVVLQCCLQPLLCPQDQLLVVVLVPDPDNVRSVVVVVVVVVCCVPSVVSVVSQLSSQCSVCVPPDDDSVCSVVVSCVPRNDPVSNCSNVVSVVSNCVSVVLSNLLRVLCCCLPVPVCVVVVPDDPVVSVVSSVVSSVVSVVVVVVCVVPDPDDPVVVSSVSSLLSQLAPSQLVVCVVPPPLFDPQLNNQLNVQLVVQLVVCVVVVDSHHSSVRSNVRSNVSSVVRSVVDDDPPPPDDD

Radius of gyration: 22.93 Å; chains: 1; bounding box: 64×41×64 Å

pLDDT: mean 89.27, std 9.89, range [33.12, 97.75]